Protein AF-A0A3R6XYL4-F1 (afdb_monomer)

pLDDT: mean 74.9, std 17.72, range [28.14, 97.44]

Sequence (268 aa):
MVMDAHVFDALGAQTLVDVALTTTVAIPVGGSIRVTFPSGFMVTPTAITSPVGLDAASSLSMIGTVPKITIAATAVAAGTVSFTLNGVNLGVATFPLVPGTYKYTLQGITNPGSSCNQFYDEACVTAWENLVVSTLDVNGNTFQFMSVPTTPIIKSNLRFARVRTALTTPNTVTSAYVLFNTMTVIPVGGHIVVTFPTGFTLSPAGTVMFNNGINSMSTATISGLTVQVTVASSSVAIQNGVKFTLSGVTTPPLHTSGSYQVQTTDSL

Structure (mmCIF, N/CA/C/O backbone):
data_AF-A0A3R6XYL4-F1
#
_entry.id   AF-A0A3R6XYL4-F1
#
loop_
_atom_site.group_PDB
_atom_site.id
_atom_site.type_symbol
_atom_site.label_atom_id
_atom_site.label_alt_id
_atom_site.label_comp_id
_atom_site.label_asym_id
_atom_site.label_entity_id
_atom_site.label_seq_id
_atom_site.pdbx_PDB_ins_code
_atom_site.Cartn_x
_atom_site.Cartn_y
_atom_site.Cartn_z
_atom_site.occupancy
_atom_site.B_iso_or_equiv
_atom_site.auth_seq_id
_atom_site.auth_comp_id
_atom_site.auth_asym_id
_atom_site.auth_atom_id
_atom_site.pdbx_PDB_model_num
ATOM 1 N N . MET A 1 1 ? 42.630 11.693 -43.806 1.00 35.81 1 MET A N 1
ATOM 2 C CA . MET A 1 1 ? 41.320 12.326 -43.565 1.00 35.81 1 MET A CA 1
ATOM 3 C C . MET A 1 1 ? 41.127 12.351 -42.063 1.00 35.81 1 MET A C 1
ATOM 5 O O . MET A 1 1 ? 41.094 11.286 -41.464 1.00 35.81 1 MET A O 1
ATOM 9 N N . VAL A 1 2 ? 41.137 13.536 -41.459 1.00 28.14 2 VAL A N 1
ATOM 10 C CA . VAL A 1 2 ? 40.775 13.717 -40.046 1.00 28.14 2 VAL A CA 1
ATOM 11 C C . VAL A 1 2 ? 39.311 14.143 -40.057 1.00 28.14 2 VAL A C 1
ATOM 13 O O . VAL A 1 2 ? 38.962 15.042 -40.821 1.00 28.14 2 VAL A O 1
ATOM 16 N N . MET A 1 3 ? 38.464 13.432 -39.319 1.00 29.19 3 MET A N 1
ATOM 17 C CA . MET A 1 3 ? 37.033 13.706 -39.210 1.00 29.19 3 MET A CA 1
ATOM 18 C C . MET A 1 3 ? 36.752 14.007 -37.745 1.00 29.19 3 MET A C 1
ATOM 20 O O . MET A 1 3 ? 37.036 13.164 -36.895 1.00 29.19 3 MET A O 1
ATOM 24 N N . ASP A 1 4 ? 36.244 15.203 -37.473 1.00 29.81 4 ASP A N 1
ATOM 25 C CA . ASP A 1 4 ? 35.811 15.615 -36.140 1.00 29.81 4 ASP A CA 1
ATOM 26 C C . ASP A 1 4 ? 34.287 15.774 -36.168 1.00 29.81 4 ASP A C 1
ATOM 28 O O . ASP A 1 4 ? 33.732 16.317 -37.129 1.00 29.81 4 ASP A O 1
ATOM 32 N N . ALA A 1 5 ? 33.613 15.220 -35.164 1.00 32.97 5 ALA A N 1
ATOM 33 C CA . ALA A 1 5 ? 32.161 15.241 -35.043 1.00 32.97 5 ALA A CA 1
ATOM 34 C C . ALA A 1 5 ? 31.815 15.636 -33.608 1.00 32.97 5 ALA A C 1
ATOM 36 O O . ALA A 1 5 ? 32.073 14.886 -32.663 1.00 32.97 5 ALA A O 1
ATOM 37 N N . HIS A 1 6 ? 31.235 16.821 -33.446 1.00 38.81 6 HIS A N 1
ATOM 38 C CA . HIS A 1 6 ? 30.791 17.322 -32.151 1.00 38.81 6 HIS A CA 1
ATOM 39 C C . HIS A 1 6 ? 29.277 17.157 -32.029 1.00 38.81 6 HIS A C 1
ATOM 41 O O . HIS A 1 6 ? 28.519 17.605 -32.885 1.00 38.81 6 HIS A O 1
ATOM 47 N N . VAL A 1 7 ? 28.844 16.496 -30.955 1.00 42.72 7 VAL A N 1
ATOM 48 C CA . VAL A 1 7 ? 27.432 16.347 -30.588 1.00 42.72 7 VAL A CA 1
ATOM 49 C C . VAL A 1 7 ? 27.218 17.145 -29.309 1.00 42.72 7 VAL A C 1
ATOM 51 O O . VAL A 1 7 ? 27.858 16.856 -28.298 1.00 42.72 7 VAL A O 1
ATOM 54 N N . PHE A 1 8 ? 26.333 18.138 -29.352 1.00 38.09 8 PHE A N 1
ATOM 55 C CA . PHE A 1 8 ? 25.868 18.849 -28.164 1.00 38.09 8 PHE A CA 1
ATOM 56 C C . PHE A 1 8 ? 24.425 18.414 -27.844 1.00 38.09 8 PHE A C 1
ATOM 58 O O . PHE A 1 8 ? 23.598 18.302 -28.746 1.00 38.09 8 PHE A O 1
ATOM 65 N N . ASP A 1 9 ? 24.164 18.192 -26.551 1.00 37.50 9 ASP A N 1
ATOM 66 C CA . ASP A 1 9 ? 22.855 18.118 -25.872 1.00 37.50 9 ASP A CA 1
ATOM 67 C C . ASP A 1 9 ? 22.142 16.771 -25.604 1.00 37.50 9 ASP A C 1
ATOM 69 O O . ASP A 1 9 ? 22.518 15.686 -26.048 1.00 37.50 9 ASP A O 1
ATOM 73 N N . ALA A 1 10 ? 21.165 16.904 -24.693 1.00 39.12 10 ALA A N 1
ATOM 74 C CA . ALA A 1 10 ? 20.577 15.934 -23.774 1.00 39.12 10 ALA A CA 1
ATOM 75 C C . ALA A 1 10 ? 19.652 14.865 -24.395 1.00 39.12 10 ALA A C 1
ATOM 77 O O . ALA A 1 10 ? 19.114 15.009 -25.491 1.00 39.12 10 ALA A O 1
ATOM 78 N N . LEU A 1 11 ? 19.442 13.789 -23.622 1.00 38.12 11 LEU A N 1
ATOM 79 C CA . LEU A 1 11 ? 18.688 12.575 -23.966 1.00 38.12 11 LEU A CA 1
ATOM 80 C C . LEU A 1 11 ? 17.338 12.860 -24.658 1.00 38.12 11 LEU A C 1
ATOM 82 O O . LEU A 1 11 ? 16.447 13.465 -24.065 1.00 38.12 11 LEU A O 1
ATOM 86 N N . GLY A 1 12 ? 17.166 12.344 -25.882 1.00 43.41 12 GLY A N 1
ATOM 87 C CA . GLY A 1 12 ? 15.889 12.317 -26.608 1.00 43.41 12 GLY A CA 1
ATOM 88 C C . GLY A 1 12 ? 15.608 13.497 -27.550 1.00 43.41 12 GLY A C 1
ATOM 89 O O . GLY A 1 12 ? 14.626 13.433 -28.289 1.00 43.41 12 GLY A O 1
ATOM 90 N N . ALA A 1 13 ? 16.446 14.536 -27.593 1.00 42.81 13 ALA A N 1
ATOM 91 C CA . ALA A 1 13 ? 16.303 15.639 -28.550 1.00 42.81 13 ALA A CA 1
ATOM 92 C C . ALA A 1 13 ? 16.850 15.262 -29.943 1.00 42.81 13 ALA A C 1
ATOM 94 O O . ALA A 1 13 ? 17.858 14.570 -30.044 1.00 42.81 13 ALA A O 1
ATOM 95 N N . GLN A 1 14 ? 16.212 15.714 -31.034 1.00 52.16 14 GLN A N 1
ATOM 96 C CA . GLN A 1 14 ? 16.826 15.623 -32.368 1.00 52.16 14 GLN A CA 1
ATOM 97 C C . GLN A 1 14 ? 18.087 16.489 -32.368 1.00 52.16 14 GLN A C 1
ATOM 99 O O . GLN A 1 14 ? 17.975 17.704 -32.205 1.00 52.16 14 GLN A O 1
ATOM 104 N N . THR A 1 15 ? 19.269 15.889 -32.520 1.00 62.06 15 THR A N 1
ATOM 105 C CA . THR A 1 15 ? 20.520 16.647 -32.507 1.00 62.06 15 THR A CA 1
ATOM 106 C C . THR A 1 15 ? 21.029 16.865 -33.928 1.00 62.06 15 THR A C 1
ATOM 108 O O . THR A 1 15 ? 20.998 15.988 -34.797 1.00 62.06 15 THR A O 1
ATOM 111 N N . LEU A 1 16 ? 21.444 18.104 -34.184 1.00 70.56 16 LEU A N 1
ATOM 112 C CA . LEU A 1 16 ? 22.196 18.471 -35.375 1.00 70.56 16 LEU A CA 1
ATOM 113 C C . LEU A 1 16 ? 23.622 17.951 -35.188 1.00 70.56 16 LEU A C 1
ATOM 115 O O . LEU A 1 16 ? 24.230 18.190 -34.145 1.00 70.56 16 LEU A O 1
ATOM 119 N N . VAL A 1 17 ? 24.147 17.236 -36.183 1.00 74.69 17 VAL A N 1
ATOM 120 C CA . VAL A 1 17 ? 25.543 16.785 -36.175 1.00 74.69 17 VAL A CA 1
ATOM 121 C C . VAL A 1 17 ? 26.294 17.476 -37.290 1.00 74.69 17 VAL A C 1
ATOM 123 O O . VAL A 1 17 ? 26.048 17.201 -38.466 1.00 74.69 17 VAL A O 1
ATOM 126 N N . ASP A 1 18 ? 27.234 18.332 -36.908 1.00 79.38 18 ASP A N 1
ATOM 127 C CA . ASP A 1 18 ? 28.173 18.942 -37.836 1.00 79.38 18 ASP A CA 1
ATOM 128 C C . ASP A 1 18 ? 29.313 17.968 -38.126 1.00 79.38 18 ASP A C 1
ATOM 130 O O . ASP A 1 18 ? 30.002 17.481 -37.227 1.00 79.38 18 ASP A O 1
ATOM 134 N N . VAL A 1 19 ? 29.495 17.672 -39.409 1.00 74.12 19 VAL A N 1
ATOM 135 C CA . VAL A 1 19 ? 30.586 16.847 -39.915 1.00 74.12 19 VAL A CA 1
ATOM 136 C C . VAL A 1 19 ? 31.520 17.750 -40.697 1.00 74.12 19 VAL A C 1
ATOM 138 O O . VAL A 1 19 ? 31.109 18.367 -41.680 1.00 74.12 19 VAL A O 1
ATOM 141 N N . ALA A 1 20 ? 32.787 17.794 -40.291 1.00 75.75 20 ALA A N 1
ATOM 142 C CA . ALA A 1 20 ? 33.839 18.491 -41.017 1.00 75.75 20 ALA A CA 1
ATOM 143 C C . ALA A 1 20 ? 34.994 17.535 -41.325 1.00 75.75 20 ALA A C 1
ATOM 145 O O . ALA A 1 20 ? 35.424 16.738 -40.487 1.00 75.75 20 ALA A O 1
ATOM 146 N N . LEU A 1 21 ? 35.493 17.607 -42.556 1.00 73.69 21 LEU A N 1
ATOM 147 C CA . LEU A 1 21 ? 36.612 16.802 -43.023 1.00 73.69 21 LEU A CA 1
ATOM 148 C C . LEU A 1 21 ? 37.439 17.572 -44.052 1.00 73.69 21 LEU A C 1
ATOM 150 O O . LEU A 1 21 ? 36.918 18.369 -44.829 1.00 73.69 21 LEU A O 1
ATOM 154 N N . THR A 1 22 ? 38.733 17.275 -44.102 1.00 79.00 22 THR A N 1
ATOM 155 C CA . THR A 1 22 ? 39.631 17.808 -45.133 1.00 79.00 22 THR A CA 1
ATOM 156 C C . THR A 1 22 ? 40.054 16.685 -46.068 1.00 79.00 22 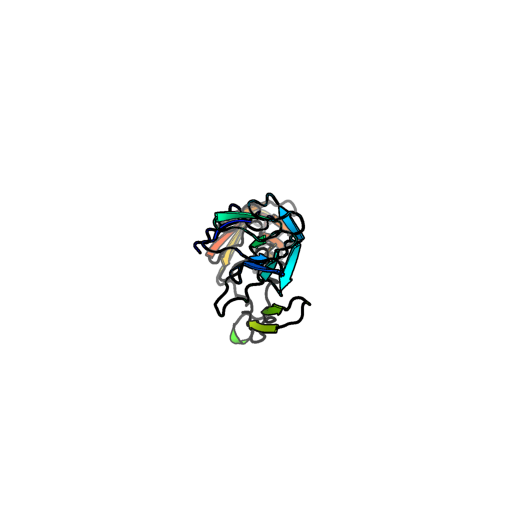THR A C 1
ATOM 158 O O . THR A 1 22 ? 40.629 15.677 -45.636 1.00 79.00 22 THR A O 1
ATOM 161 N N . THR A 1 23 ? 39.773 16.857 -47.358 1.00 70.06 23 THR A N 1
ATOM 162 C CA . THR A 1 23 ? 40.221 15.949 -48.415 1.00 70.06 23 THR A CA 1
ATOM 163 C C . THR A 1 23 ? 41.553 16.431 -48.987 1.00 70.06 23 THR A C 1
ATOM 165 O O . THR A 1 23 ? 41.739 17.612 -49.262 1.00 70.06 23 THR A O 1
ATOM 168 N N . THR A 1 24 ? 42.511 15.523 -49.167 1.00 75.69 24 THR A N 1
ATOM 169 C CA . THR A 1 24 ? 43.799 15.826 -49.825 1.00 75.69 24 THR A CA 1
ATOM 170 C C . THR A 1 24 ? 43.790 15.484 -51.316 1.00 75.69 24 THR A C 1
ATOM 172 O O . THR A 1 24 ? 44.751 15.771 -52.020 1.00 75.69 24 THR A O 1
ATOM 175 N N . VAL A 1 25 ? 42.713 14.858 -51.795 1.00 77.00 25 VAL A N 1
ATOM 176 C CA . VAL A 1 25 ? 42.497 14.433 -53.182 1.00 77.00 25 VAL A CA 1
ATOM 177 C C . VAL A 1 25 ? 41.037 14.706 -53.533 1.00 77.00 25 VAL A C 1
ATOM 179 O O . VAL A 1 25 ? 40.168 14.570 -52.671 1.00 77.00 25 VAL A O 1
ATOM 182 N N . ALA A 1 26 ? 40.773 15.076 -54.787 1.00 81.75 26 ALA A N 1
ATOM 183 C CA . ALA A 1 26 ? 39.416 15.317 -55.256 1.00 81.75 26 ALA A CA 1
ATOM 184 C C . ALA A 1 26 ? 38.556 14.038 -55.220 1.00 81.75 26 ALA A C 1
ATOM 186 O O . ALA A 1 26 ? 39.026 12.956 -55.579 1.00 81.75 26 ALA A O 1
ATOM 187 N N . ILE A 1 27 ? 37.285 14.169 -54.831 1.00 81.06 27 ILE A N 1
ATOM 188 C CA . ILE A 1 27 ? 36.298 13.084 -54.902 1.00 81.06 27 ILE A CA 1
ATOM 189 C C . ILE A 1 27 ? 35.509 13.254 -56.210 1.00 81.06 27 ILE A C 1
ATOM 191 O O . ILE A 1 27 ? 34.818 14.264 -56.368 1.00 81.06 27 ILE A O 1
ATOM 195 N N . PRO A 1 28 ? 35.593 12.306 -57.160 1.00 83.62 28 PRO A N 1
ATOM 196 C CA . PRO A 1 28 ? 34.928 12.435 -58.453 1.00 83.62 28 PRO A CA 1
ATOM 197 C C . PRO A 1 28 ? 33.399 12.361 -58.334 1.00 83.62 28 PRO A C 1
ATOM 199 O O . PRO A 1 28 ? 32.858 11.812 -57.370 1.00 83.62 28 PRO A O 1
ATOM 202 N N . VAL A 1 29 ? 32.703 12.856 -59.362 1.00 87.56 29 VAL A N 1
ATOM 203 C CA . VAL A 1 29 ? 31.254 12.656 -59.537 1.00 87.56 29 VAL A CA 1
ATOM 204 C C . VAL A 1 29 ? 30.936 11.155 -59.533 1.00 87.56 29 VAL A C 1
ATOM 206 O O . VAL A 1 29 ? 31.649 10.359 -60.139 1.00 87.56 29 VAL A O 1
ATOM 209 N N . GLY A 1 30 ? 29.886 10.761 -58.812 1.00 79.62 30 GLY A N 1
ATOM 210 C CA . GLY A 1 30 ? 29.533 9.364 -58.538 1.00 79.62 30 GLY A CA 1
ATOM 211 C C . GLY A 1 30 ? 30.264 8.752 -57.334 1.00 79.62 30 GLY A C 1
ATOM 212 O O . GLY A 1 30 ? 29.860 7.693 -56.849 1.00 79.62 30 GLY A O 1
ATOM 213 N N . GLY A 1 31 ? 31.298 9.419 -56.811 1.00 78.00 31 GLY A N 1
ATOM 214 C CA . GLY A 1 31 ? 31.940 9.070 -55.545 1.00 78.00 31 GLY A CA 1
ATOM 215 C C . GLY A 1 31 ? 31.007 9.261 -54.345 1.00 78.00 31 GLY A C 1
ATOM 216 O O . GLY A 1 31 ? 29.914 9.820 -54.464 1.00 78.00 31 GLY A O 1
ATOM 217 N N . SER A 1 32 ? 31.425 8.793 -53.164 1.00 83.06 32 SER A N 1
ATOM 218 C CA . SER A 1 32 ? 30.592 8.910 -51.963 1.00 83.06 32 SER A CA 1
ATOM 219 C C . SER A 1 32 ? 31.358 9.183 -50.680 1.00 83.06 32 SER A C 1
ATOM 221 O O . SER A 1 32 ? 32.422 8.605 -50.467 1.00 83.06 32 SER A O 1
ATOM 223 N N . ILE A 1 33 ? 30.739 9.958 -49.791 1.00 80.75 33 ILE A N 1
ATOM 224 C CA . ILE A 1 33 ? 31.161 10.151 -48.400 1.00 80.75 33 ILE A CA 1
ATOM 225 C C . ILE A 1 33 ? 30.230 9.317 -47.513 1.00 80.75 33 ILE A C 1
ATOM 227 O O . ILE A 1 33 ? 29.011 9.348 -47.695 1.00 80.75 33 ILE A O 1
ATOM 231 N N . ARG A 1 34 ? 30.795 8.552 -46.573 1.00 81.25 34 ARG A N 1
ATOM 232 C CA . ARG A 1 34 ? 30.040 7.744 -45.604 1.00 81.25 34 ARG A CA 1
ATOM 233 C C . ARG A 1 34 ? 30.404 8.159 -44.190 1.00 81.25 34 ARG A C 1
ATOM 235 O O . ARG A 1 34 ? 31.583 8.328 -43.895 1.00 81.25 34 ARG A O 1
ATOM 242 N N . VAL A 1 35 ? 29.394 8.274 -43.337 1.00 74.81 35 VAL A N 1
ATOM 243 C CA . VAL A 1 35 ? 29.554 8.657 -41.932 1.00 74.81 35 VAL A CA 1
ATOM 244 C C . VAL A 1 35 ? 29.046 7.510 -41.071 1.00 74.81 35 VAL A C 1
ATOM 246 O O . VAL A 1 35 ? 27.850 7.249 -41.033 1.00 74.81 35 VAL A O 1
ATOM 249 N N . THR A 1 36 ? 29.944 6.790 -40.405 1.00 77.06 36 THR A N 1
ATOM 250 C CA . THR A 1 36 ? 29.553 5.680 -39.528 1.00 77.06 36 THR A CA 1
ATOM 251 C C . THR A 1 36 ? 29.450 6.177 -38.098 1.00 77.06 36 THR A C 1
ATOM 253 O O . THR A 1 36 ? 30.428 6.678 -37.547 1.00 77.06 36 THR A O 1
ATOM 256 N N . PHE A 1 37 ? 28.285 5.994 -37.487 1.00 70.56 37 PHE A N 1
ATOM 257 C CA . PHE A 1 37 ? 28.081 6.278 -36.072 1.00 70.56 37 PHE A CA 1
ATOM 258 C C . PHE A 1 37 ? 28.237 4.999 -35.233 1.00 70.56 37 PHE A C 1
ATOM 260 O O . PHE A 1 37 ? 27.942 3.905 -35.727 1.00 70.56 37 PHE A O 1
ATOM 267 N N . PRO A 1 38 ? 28.681 5.104 -33.966 1.00 71.62 38 PRO A N 1
ATOM 268 C CA . PRO A 1 38 ? 28.616 4.000 -33.011 1.00 71.62 38 PRO A CA 1
ATOM 269 C C . PRO A 1 38 ? 27.193 3.444 -32.856 1.00 71.62 38 PRO A C 1
ATOM 271 O O . PRO A 1 38 ? 26.209 4.145 -33.081 1.00 71.62 38 PRO A O 1
ATOM 274 N N . SER A 1 39 ? 27.074 2.202 -32.382 1.00 64.00 39 SER A N 1
ATOM 275 C CA . SER A 1 39 ? 25.796 1.483 -32.231 1.00 64.00 39 SER A CA 1
ATOM 276 C C . SER A 1 39 ? 24.782 2.126 -31.271 1.00 64.00 39 SER A C 1
ATOM 278 O O . SER A 1 39 ? 23.629 1.706 -31.248 1.00 64.00 39 SER A O 1
ATOM 280 N N . GLY A 1 40 ? 25.183 3.134 -30.490 1.00 61.38 40 GLY A N 1
ATOM 281 C CA . GLY A 1 40 ? 24.296 3.911 -29.615 1.00 61.38 40 GLY A CA 1
ATOM 282 C C . GLY A 1 40 ? 23.532 5.042 -30.314 1.00 61.38 40 GLY A C 1
ATOM 283 O O . GLY A 1 40 ? 22.696 5.684 -29.684 1.00 61.38 40 GLY A O 1
ATOM 284 N N . PHE A 1 41 ? 23.799 5.311 -31.594 1.00 68.62 41 PHE A N 1
ATOM 285 C CA . PHE A 1 41 ? 23.118 6.362 -32.347 1.00 68.62 41 PHE A CA 1
ATOM 286 C C . PHE A 1 41 ? 21.998 5.785 -33.214 1.00 68.62 41 PHE A C 1
ATOM 288 O O . PHE A 1 41 ? 22.204 4.854 -33.992 1.00 68.62 41 PHE A O 1
ATOM 295 N N . MET A 1 42 ? 20.817 6.390 -33.117 1.00 71.75 42 MET A N 1
ATOM 296 C CA . MET A 1 42 ? 19.753 6.241 -34.103 1.00 71.75 42 MET A CA 1
ATOM 297 C C . MET A 1 42 ? 19.989 7.271 -35.201 1.00 71.75 42 MET A C 1
ATOM 299 O O . MET A 1 42 ? 20.021 8.472 -34.942 1.00 71.75 42 MET A O 1
ATOM 303 N N . VAL A 1 43 ? 20.185 6.798 -36.428 1.00 77.25 43 VAL A N 1
ATOM 304 C CA . VAL A 1 43 ? 20.605 7.639 -37.550 1.00 77.25 43 VAL A CA 1
ATOM 305 C C . VAL A 1 43 ? 19.568 7.539 -38.658 1.00 77.25 43 VAL A C 1
ATOM 307 O O . VAL A 1 43 ? 19.507 6.536 -39.367 1.00 77.25 43 VAL A O 1
ATOM 310 N N . THR A 1 44 ? 18.745 8.575 -38.801 1.00 82.56 44 THR A N 1
ATOM 311 C CA . THR A 1 44 ? 17.708 8.665 -39.841 1.00 82.56 44 THR A CA 1
ATOM 312 C C . THR A 1 44 ? 17.665 10.051 -40.497 1.00 82.56 44 THR A C 1
ATOM 314 O O . THR A 1 44 ? 16.592 10.659 -40.557 1.00 82.56 44 THR A O 1
ATOM 317 N N . PRO A 1 45 ? 18.798 10.606 -40.966 1.00 81.31 45 PRO A N 1
ATOM 318 C CA . PRO A 1 45 ? 18.780 11.914 -41.587 1.00 81.31 45 PRO A CA 1
ATOM 319 C C . PRO A 1 45 ? 18.069 11.878 -42.939 1.00 81.31 45 PRO A C 1
ATOM 321 O O . PRO A 1 45 ? 18.294 10.983 -43.754 1.00 81.31 45 PRO A O 1
ATOM 324 N N . THR A 1 46 ? 17.218 12.871 -43.183 1.00 78.56 46 THR A N 1
ATOM 325 C CA . THR A 1 46 ? 16.471 13.008 -44.445 1.00 78.56 46 THR A CA 1
ATOM 326 C C . THR A 1 46 ? 17.108 14.013 -45.401 1.00 78.56 46 THR A C 1
ATOM 328 O O . THR A 1 46 ? 16.834 13.968 -46.599 1.00 78.56 46 THR A O 1
ATOM 331 N N . ALA A 1 47 ? 17.980 14.893 -44.900 1.00 81.81 47 ALA A N 1
ATOM 332 C CA . ALA A 1 47 ? 18.683 15.900 -45.686 1.00 81.81 47 ALA A CA 1
ATOM 333 C C . ALA A 1 47 ? 20.047 16.262 -45.075 1.00 81.81 47 ALA A C 1
ATOM 335 O O . ALA A 1 47 ? 20.293 16.048 -43.885 1.00 81.81 47 ALA A O 1
ATOM 336 N N . ILE A 1 48 ? 20.913 16.844 -45.909 1.00 84.38 48 ILE A N 1
ATOM 337 C CA . ILE A 1 48 ? 22.095 17.600 -45.479 1.00 84.38 48 ILE A CA 1
ATOM 338 C C . ILE A 1 48 ? 21.752 19.091 -45.464 1.00 84.38 48 ILE A C 1
ATOM 340 O O . ILE A 1 48 ? 21.059 19.575 -46.359 1.00 84.38 48 ILE A O 1
ATOM 344 N N . THR A 1 49 ? 22.248 19.829 -44.476 1.00 83.19 49 THR A N 1
ATOM 345 C CA . THR A 1 49 ? 22.112 21.292 -44.415 1.00 83.19 49 THR A CA 1
ATOM 346 C C . THR A 1 49 ? 23.478 21.964 -44.341 1.00 83.19 49 THR A C 1
ATOM 348 O O . THR A 1 49 ? 24.460 21.347 -43.934 1.00 83.19 49 THR A O 1
ATOM 351 N N . SER A 1 50 ? 23.547 23.223 -44.782 1.00 83.62 50 SER A N 1
ATOM 352 C CA . SER A 1 50 ? 24.771 24.043 -44.789 1.00 83.62 50 SER A CA 1
ATOM 353 C C . SER A 1 50 ? 26.004 23.384 -45.448 1.00 83.62 50 SER A C 1
ATOM 355 O O . SER A 1 50 ? 27.085 23.403 -44.855 1.00 83.62 50 SER A O 1
ATOM 357 N N . PRO A 1 51 ? 25.887 22.780 -46.651 1.00 87.56 51 PRO A N 1
ATOM 358 C CA . PRO A 1 51 ? 27.027 22.134 -47.290 1.00 87.56 51 PRO A CA 1
ATOM 359 C C . PRO A 1 51 ? 28.094 23.149 -47.731 1.00 87.56 51 PRO A C 1
ATOM 361 O O . PRO A 1 51 ? 27.792 24.153 -48.374 1.00 87.56 51 PRO A O 1
ATOM 364 N N . VAL A 1 52 ? 29.358 22.837 -47.453 1.00 88.69 52 VAL A N 1
ATOM 365 C CA . VAL A 1 52 ? 30.550 23.523 -47.968 1.00 88.69 52 VAL A CA 1
ATOM 366 C C . VAL A 1 52 ? 31.376 22.513 -48.754 1.00 88.69 52 VAL A C 1
ATOM 368 O O . VAL A 1 52 ? 31.619 21.403 -48.283 1.00 88.69 52 VAL A O 1
ATOM 371 N N . GLY A 1 53 ? 31.801 22.890 -49.961 1.00 85.50 53 GLY A N 1
ATOM 372 C CA . GLY A 1 53 ? 32.608 22.030 -50.833 1.00 85.50 53 GLY A CA 1
ATOM 373 C C . GLY A 1 53 ? 31.831 20.910 -51.542 1.00 85.50 53 GLY A C 1
ATOM 374 O O . GLY A 1 53 ? 32.445 20.118 -52.252 1.00 85.50 53 GLY A O 1
ATOM 375 N N . LEU A 1 54 ? 30.503 20.845 -51.383 1.00 86.06 54 LEU A N 1
ATOM 376 C CA . LEU A 1 54 ? 29.614 19.915 -52.092 1.00 86.06 54 LEU A CA 1
ATOM 377 C C . LEU A 1 54 ? 28.736 20.671 -53.093 1.00 86.06 54 LEU A C 1
ATOM 379 O O . LEU A 1 54 ? 28.227 21.749 -52.791 1.00 86.06 54 LEU A O 1
ATOM 383 N N . ASP A 1 55 ? 28.522 20.075 -54.263 1.00 89.88 55 ASP A N 1
ATOM 384 C CA . ASP A 1 55 ? 27.536 20.557 -55.229 1.00 89.88 55 ASP A CA 1
ATOM 385 C C . ASP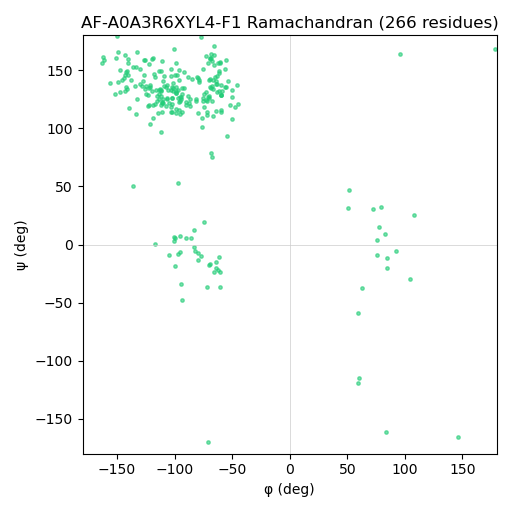 A 1 55 ? 26.110 20.338 -54.698 1.00 89.88 55 ASP A C 1
ATOM 387 O O . ASP A 1 55 ? 25.828 19.297 -54.095 1.00 89.88 55 ASP A O 1
ATOM 391 N N . ALA A 1 56 ? 25.206 21.287 -54.953 1.00 86.81 56 ALA A N 1
ATOM 392 C CA . ALA A 1 56 ? 23.817 21.242 -54.493 1.00 86.81 56 ALA A CA 1
ATOM 393 C C . ALA A 1 56 ? 23.013 20.055 -55.057 1.00 86.81 56 ALA A C 1
ATOM 395 O O . ALA A 1 56 ? 22.016 19.658 -54.459 1.00 86.81 56 ALA A O 1
ATOM 396 N N . ALA A 1 57 ? 23.438 19.470 -56.182 1.00 89.56 57 ALA A N 1
ATOM 397 C CA . ALA A 1 57 ? 22.834 18.265 -56.742 1.00 89.56 57 ALA A CA 1
ATOM 398 C C . ALA A 1 57 ? 23.246 16.979 -56.000 1.00 89.56 57 ALA A C 1
ATOM 400 O O . ALA A 1 57 ? 22.691 15.910 -56.272 1.00 89.56 57 ALA A O 1
ATOM 401 N N . SER A 1 58 ? 24.233 17.044 -55.097 1.00 89.75 58 SER A N 1
ATOM 402 C CA . SER A 1 58 ? 24.668 15.887 -54.310 1.00 89.75 58 SER A CA 1
ATOM 403 C C . SER A 1 58 ? 23.539 15.409 -53.402 1.00 89.75 58 SER A C 1
ATOM 405 O O . SER A 1 58 ? 22.832 16.206 -52.788 1.00 89.75 58 SER A O 1
ATOM 407 N N . SER A 1 59 ? 23.367 14.094 -53.301 1.00 87.50 59 SER A N 1
ATOM 408 C CA . SER A 1 59 ? 22.199 13.501 -52.646 1.00 87.50 59 SER A CA 1
ATOM 409 C C . SER A 1 59 ? 22.568 12.686 -51.415 1.00 87.50 59 SER A C 1
ATOM 411 O O . SER A 1 59 ? 23.597 12.006 -51.378 1.00 87.50 59 SER A O 1
ATOM 413 N N . LEU A 1 60 ? 21.697 12.738 -50.407 1.00 88.81 60 LEU A N 1
ATOM 414 C CA . LEU A 1 60 ? 21.772 11.908 -49.212 1.00 88.81 60 LEU A CA 1
ATOM 415 C C . LEU A 1 60 ? 20.923 10.645 -49.395 1.00 88.81 60 LEU A C 1
ATOM 417 O O . LEU A 1 60 ? 19.783 10.700 -49.847 1.00 88.81 60 LEU A O 1
ATOM 421 N N . SER A 1 61 ? 21.480 9.503 -49.012 1.00 88.12 61 SER A N 1
ATOM 422 C CA . SER A 1 61 ? 20.801 8.208 -48.971 1.00 88.12 61 SER A CA 1
ATOM 423 C C . SER A 1 61 ? 21.280 7.407 -47.761 1.00 88.12 61 SER A C 1
ATOM 425 O O . SER A 1 61 ? 22.334 7.705 -47.199 1.00 88.12 61 SER A O 1
ATOM 427 N N . MET A 1 62 ? 20.537 6.372 -47.372 1.00 84.62 62 MET A N 1
ATOM 428 C CA . MET A 1 62 ? 20.910 5.484 -46.268 1.00 84.62 62 MET A CA 1
ATOM 429 C C . MET A 1 62 ? 21.364 4.118 -46.791 1.00 84.62 62 MET A C 1
ATOM 431 O O . MET A 1 62 ? 20.715 3.531 -47.655 1.00 84.62 62 MET A O 1
ATOM 435 N N . ILE A 1 63 ? 22.459 3.589 -46.238 1.00 77.62 63 ILE A N 1
ATOM 436 C CA . ILE A 1 63 ? 22.838 2.174 -46.353 1.00 77.62 63 ILE A CA 1
ATOM 437 C C . ILE A 1 63 ? 22.695 1.559 -44.962 1.00 77.62 63 ILE A C 1
ATOM 439 O O . ILE A 1 63 ? 23.581 1.701 -44.120 1.00 77.62 63 ILE A O 1
ATOM 443 N N . GLY A 1 64 ? 21.559 0.912 -44.698 1.00 79.06 64 GLY A N 1
ATOM 444 C CA . GLY A 1 64 ? 21.203 0.526 -43.331 1.00 79.06 64 GLY A CA 1
ATOM 445 C C . GLY A 1 64 ? 21.126 1.767 -42.437 1.00 79.06 64 GLY A C 1
ATOM 446 O O . GLY A 1 64 ? 20.356 2.679 -42.724 1.00 79.06 64 GLY A O 1
ATOM 447 N N . THR A 1 65 ? 21.961 1.825 -41.397 1.00 75.69 65 THR A N 1
ATOM 448 C CA . THR A 1 65 ? 22.079 2.965 -40.466 1.00 75.69 65 THR A CA 1
ATOM 449 C C . THR A 1 65 ? 23.207 3.943 -40.819 1.00 75.69 65 THR A C 1
ATOM 451 O O . THR A 1 65 ? 23.490 4.851 -40.044 1.00 75.69 65 THR A O 1
ATOM 454 N N . VAL A 1 66 ? 23.869 3.782 -41.972 1.00 79.31 66 VAL A N 1
ATOM 455 C CA . VAL A 1 66 ? 25.004 4.622 -42.392 1.00 79.31 66 VAL A CA 1
ATOM 456 C C . VAL A 1 66 ? 24.553 5.641 -43.448 1.00 79.31 66 VAL A C 1
ATOM 458 O O . VAL A 1 66 ? 24.225 5.240 -44.571 1.00 79.31 66 VAL A O 1
ATOM 461 N N . PRO A 1 67 ? 24.578 6.953 -43.142 1.00 84.00 67 PRO A N 1
ATOM 462 C CA . PRO A 1 67 ? 24.398 8.016 -44.121 1.00 84.00 67 PRO A CA 1
ATOM 463 C C . PRO A 1 67 ? 25.467 7.962 -45.208 1.00 84.00 67 PRO A C 1
ATOM 465 O O . PRO A 1 67 ? 26.672 7.933 -44.932 1.00 84.00 67 PRO A O 1
ATOM 468 N N . LYS A 1 68 ? 25.012 7.976 -46.459 1.00 85.94 68 LYS A N 1
ATOM 469 C CA . LYS A 1 68 ? 25.839 8.047 -47.659 1.00 85.94 68 LYS A CA 1
ATOM 470 C C . LYS A 1 68 ? 25.446 9.270 -48.476 1.00 85.94 68 LYS A C 1
ATOM 472 O O . LYS A 1 68 ? 24.330 9.346 -48.989 1.00 85.94 68 LYS A O 1
ATOM 477 N N . ILE A 1 69 ? 26.411 10.156 -48.684 1.00 88.44 69 ILE A N 1
ATOM 478 C CA . ILE A 1 69 ? 26.301 11.273 -49.621 1.00 88.44 69 ILE A CA 1
ATOM 479 C C . ILE A 1 69 ? 26.911 10.835 -50.948 1.00 88.44 69 ILE A C 1
ATOM 481 O O . ILE A 1 69 ? 28.046 10.357 -50.965 1.00 88.44 69 ILE A O 1
ATOM 485 N N . THR A 1 70 ? 26.172 10.975 -52.046 1.00 90.12 70 THR A N 1
ATOM 486 C CA . THR A 1 70 ? 26.663 10.714 -53.407 1.00 90.12 70 THR A CA 1
ATOM 487 C C . THR A 1 70 ? 26.973 12.039 -54.093 1.00 90.12 70 THR A C 1
ATOM 489 O O . THR A 1 70 ? 26.109 12.911 -54.156 1.00 90.12 70 THR A O 1
ATOM 492 N N . ILE A 1 71 ? 28.198 12.183 -54.603 1.00 88.25 71 ILE A N 1
ATOM 493 C CA . ILE A 1 71 ? 28.664 13.406 -55.267 1.00 88.25 71 ILE A CA 1
ATOM 494 C C . ILE A 1 71 ? 28.046 13.494 -56.662 1.00 88.25 71 ILE A C 1
ATOM 496 O O . ILE A 1 71 ? 28.191 12.562 -57.458 1.00 88.25 71 ILE A O 1
ATOM 500 N N . ALA A 1 72 ? 27.386 14.607 -56.973 1.00 89.00 72 ALA A N 1
ATOM 501 C CA . ALA A 1 72 ? 26.737 14.829 -58.264 1.00 89.00 72 ALA A CA 1
ATOM 502 C C . ALA A 1 72 ? 27.187 16.145 -58.909 1.00 89.00 72 ALA A C 1
ATOM 504 O O . ALA A 1 72 ? 27.654 17.038 -58.214 1.00 89.00 72 ALA A O 1
ATOM 505 N N . ALA A 1 73 ? 27.018 16.240 -60.233 1.00 93.06 73 ALA A N 1
ATOM 506 C CA . ALA A 1 73 ? 27.331 17.381 -61.107 1.00 93.06 73 ALA A CA 1
ATOM 507 C C . ALA A 1 73 ? 28.802 17.843 -61.117 1.00 93.06 73 ALA A C 1
ATOM 509 O O . ALA A 1 73 ? 29.442 17.781 -62.167 1.00 93.06 73 ALA A O 1
ATOM 510 N N . THR A 1 74 ? 29.359 18.227 -59.971 1.00 90.94 74 THR A N 1
ATOM 511 C CA . THR A 1 74 ? 30.724 18.741 -59.829 1.00 90.94 74 THR A CA 1
ATOM 512 C C . THR A 1 74 ? 31.521 17.881 -58.848 1.00 90.94 74 THR A C 1
ATOM 514 O O . THR A 1 74 ? 31.036 17.523 -57.776 1.00 90.94 74 THR A O 1
ATOM 517 N N . ALA A 1 75 ? 32.758 17.529 -59.209 1.00 85.38 75 ALA A N 1
ATOM 518 C CA . ALA A 1 75 ? 33.659 16.815 -58.307 1.00 85.38 75 ALA A CA 1
ATOM 519 C C . ALA A 1 75 ? 34.011 17.685 -57.087 1.00 85.38 75 ALA A C 1
ATOM 521 O O . ALA A 1 75 ? 34.214 18.893 -57.213 1.00 85.38 75 ALA A O 1
ATOM 522 N N . VAL A 1 76 ? 34.145 17.064 -55.917 1.00 84.56 76 VAL A N 1
ATOM 523 C CA . VAL A 1 76 ? 34.617 17.745 -54.704 1.00 84.56 76 VAL A CA 1
ATOM 524 C C . VAL A 1 76 ? 36.117 17.961 -54.839 1.00 84.56 76 VAL A C 1
ATOM 526 O O . VAL A 1 76 ? 36.861 16.988 -54.953 1.00 84.56 76 VAL A O 1
ATOM 529 N N . ALA A 1 77 ? 36.573 19.211 -54.845 1.00 85.00 77 ALA A N 1
ATOM 530 C CA . ALA A 1 77 ? 37.998 19.528 -54.896 1.00 85.00 77 ALA A CA 1
ATOM 531 C C . ALA A 1 77 ? 38.716 19.136 -53.592 1.00 85.00 77 ALA A C 1
ATOM 533 O O . ALA A 1 77 ? 38.091 19.018 -52.538 1.00 85.00 77 ALA A O 1
ATOM 534 N N . ALA A 1 78 ? 40.041 18.974 -53.655 1.00 81.50 78 ALA A N 1
ATOM 535 C CA . ALA A 1 78 ? 40.850 18.842 -52.447 1.00 81.50 78 ALA A CA 1
ATOM 536 C C . ALA A 1 78 ? 40.683 20.100 -51.576 1.00 81.50 78 ALA A C 1
ATOM 538 O O . ALA A 1 78 ? 40.821 21.221 -52.067 1.00 81.50 78 ALA A O 1
ATOM 539 N N . GLY A 1 79 ? 40.374 19.917 -50.296 1.00 78.75 79 GLY A N 1
ATOM 540 C CA . GLY A 1 79 ? 40.081 21.007 -49.372 1.00 78.75 79 GLY A CA 1
ATOM 541 C C . GLY A 1 79 ? 39.041 20.638 -48.320 1.00 78.75 79 GLY A C 1
ATOM 542 O O . GLY A 1 79 ? 38.745 19.461 -48.089 1.00 78.75 79 GLY A O 1
ATOM 543 N N . THR A 1 80 ? 38.520 21.664 -47.653 1.00 80.69 80 THR A N 1
ATOM 544 C CA . THR A 1 80 ? 37.524 21.531 -46.586 1.00 80.69 80 THR A CA 1
ATOM 545 C C . THR A 1 80 ? 36.158 21.162 -47.151 1.00 80.69 80 THR A C 1
ATOM 547 O O . THR A 1 80 ? 35.653 21.817 -48.062 1.00 80.69 80 THR A O 1
ATOM 550 N N . VAL A 1 81 ? 35.542 20.148 -46.553 1.00 81.25 81 VAL A N 1
ATOM 551 C CA . VAL A 1 81 ? 34.156 19.749 -46.782 1.00 81.25 81 VAL A CA 1
ATOM 552 C C . VAL A 1 81 ? 33.448 19.745 -45.434 1.00 81.25 81 VAL A C 1
ATOM 554 O O . VAL A 1 81 ? 33.940 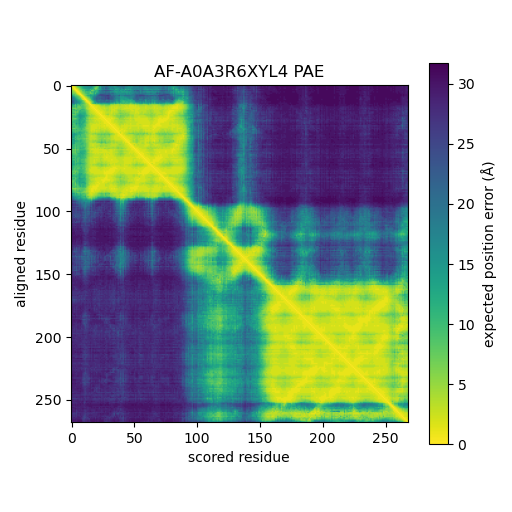19.139 -44.480 1.00 81.25 81 VAL A O 1
ATOM 557 N N . SER A 1 82 ? 32.293 20.400 -45.348 1.00 81.50 82 SER A N 1
ATOM 558 C CA . SER A 1 82 ? 31.459 20.360 -44.144 1.00 81.50 82 SER A CA 1
ATOM 559 C C . SER A 1 82 ? 29.980 20.311 -44.480 1.00 81.50 82 SER A C 1
ATOM 561 O O . SER A 1 82 ? 29.557 20.829 -45.510 1.00 81.50 82 SER A O 1
ATOM 563 N N . PHE A 1 83 ? 29.193 19.678 -43.621 1.00 84.00 83 PHE A N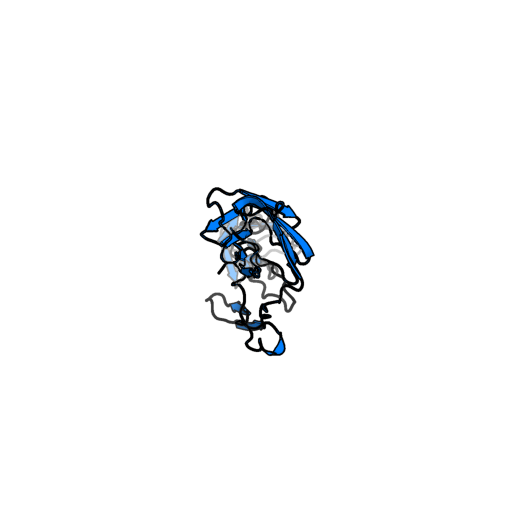 1
ATOM 564 C CA . PHE A 1 83 ? 27.738 19.626 -43.719 1.00 84.00 83 PHE A CA 1
ATOM 565 C C . PHE A 1 83 ? 27.147 19.243 -42.364 1.00 84.00 83 PHE A C 1
ATOM 567 O O . PHE A 1 83 ? 27.810 18.605 -41.546 1.00 84.00 83 PHE A O 1
ATOM 574 N N . THR A 1 84 ? 25.877 19.568 -42.165 1.00 80.62 84 THR A N 1
ATOM 575 C CA . THR A 1 84 ? 25.120 19.157 -40.985 1.00 80.62 84 THR A CA 1
ATOM 576 C C . THR A 1 84 ? 24.148 18.042 -41.359 1.00 80.62 84 THR A C 1
ATOM 578 O O . THR A 1 84 ? 23.423 18.143 -42.353 1.00 80.62 84 THR A O 1
ATOM 581 N N . LEU A 1 85 ? 24.113 16.975 -40.560 1.00 82.12 85 LEU A N 1
ATOM 582 C CA . LEU A 1 85 ? 23.070 15.954 -40.613 1.00 82.12 85 LEU A CA 1
ATOM 583 C C . LEU A 1 85 ? 21.982 16.293 -39.595 1.00 82.12 85 LEU A C 1
ATOM 585 O O . LEU A 1 85 ? 22.262 16.435 -38.405 1.00 82.12 85 LEU A O 1
ATOM 589 N N . ASN A 1 86 ? 20.740 16.386 -40.067 1.00 78.81 86 ASN A N 1
ATOM 590 C CA . ASN A 1 86 ? 19.565 16.562 -39.218 1.00 78.81 86 ASN A CA 1
ATOM 591 C C . ASN A 1 86 ? 18.830 15.224 -39.082 1.00 78.81 86 ASN A C 1
ATOM 593 O O . ASN A 1 86 ? 18.433 14.659 -40.098 1.00 78.81 86 ASN A O 1
ATOM 597 N N . GLY A 1 87 ? 18.664 14.715 -37.859 1.00 70.44 87 GLY A N 1
ATOM 598 C CA . GLY A 1 87 ? 18.059 13.401 -37.598 1.00 70.44 87 GLY A CA 1
ATOM 599 C C . GLY A 1 87 ? 19.054 12.330 -37.142 1.00 70.44 87 GLY A C 1
ATOM 600 O O . GLY A 1 87 ? 18.819 11.137 -37.350 1.00 70.44 87 GLY A O 1
ATOM 601 N N . VAL A 1 88 ? 20.168 12.742 -36.536 1.00 67.69 88 VAL A N 1
ATOM 602 C CA . VAL A 1 88 ? 20.994 11.866 -35.700 1.00 67.69 88 VAL A CA 1
ATOM 603 C C . VAL A 1 88 ? 20.521 12.060 -34.262 1.00 67.69 88 VAL A C 1
ATOM 605 O O . VAL A 1 88 ? 20.365 13.184 -33.806 1.00 67.69 88 VAL A O 1
ATOM 608 N N . ASN A 1 89 ? 20.229 10.977 -33.552 1.00 63.47 89 ASN A N 1
ATOM 609 C CA . ASN A 1 89 ? 19.827 11.035 -32.151 1.00 63.47 89 ASN A CA 1
ATOM 610 C C . ASN A 1 89 ? 20.601 9.977 -31.364 1.00 63.47 89 ASN A C 1
ATOM 612 O O . ASN A 1 89 ? 20.979 8.937 -31.911 1.00 63.47 89 ASN A O 1
ATOM 616 N N . LEU A 1 90 ? 20.809 10.209 -30.070 1.00 56.00 90 LEU A N 1
ATOM 617 C CA . LEU A 1 90 ? 21.171 9.124 -29.169 1.00 56.00 90 LEU A CA 1
ATOM 618 C C . LEU A 1 90 ? 19.966 8.193 -29.096 1.00 56.00 90 LEU A C 1
ATOM 620 O O . LEU A 1 90 ? 18.899 8.550 -28.597 1.00 56.00 90 LEU A O 1
ATOM 624 N N . GLY A 1 91 ? 20.120 7.005 -29.666 1.00 48.88 91 GLY A N 1
ATOM 625 C CA . GLY A 1 91 ? 19.077 6.008 -29.619 1.00 48.88 91 GLY A CA 1
ATOM 626 C C . GLY A 1 91 ? 18.835 5.601 -28.182 1.00 48.88 91 GLY A C 1
ATOM 627 O O . GLY A 1 91 ? 19.770 5.194 -27.493 1.00 48.88 91 GLY A O 1
ATOM 628 N N . VAL A 1 92 ? 17.571 5.579 -27.761 1.00 48.03 92 VAL A N 1
ATOM 629 C CA . VAL A 1 92 ? 17.144 4.578 -26.781 1.00 48.03 92 VAL A CA 1
ATOM 630 C C . VAL A 1 92 ? 17.236 3.240 -27.509 1.00 48.03 92 VAL A C 1
ATOM 632 O O . VAL A 1 92 ? 16.248 2.683 -27.979 1.00 48.03 92 VAL A O 1
ATOM 635 N N . ALA A 1 93 ? 18.461 2.738 -27.681 1.00 42.28 93 ALA A N 1
ATOM 636 C CA . ALA A 1 93 ? 18.637 1.313 -27.813 1.00 42.28 93 ALA A CA 1
ATOM 637 C C . ALA A 1 93 ? 17.897 0.748 -26.603 1.00 42.28 93 ALA A C 1
ATOM 639 O O . ALA A 1 93 ? 18.186 1.131 -25.466 1.00 42.28 93 ALA A O 1
ATOM 640 N N . THR A 1 94 ? 16.882 -0.080 -26.832 1.00 47.00 94 THR A N 1
ATOM 641 C CA . THR A 1 94 ? 16.417 -1.001 -25.805 1.00 47.00 94 THR A CA 1
ATOM 642 C C . THR A 1 94 ? 17.656 -1.775 -25.403 1.00 47.00 94 THR A C 1
ATOM 644 O O . THR A 1 94 ? 18.059 -2.709 -26.097 1.00 47.00 94 THR A O 1
ATOM 647 N N . PHE A 1 95 ? 18.342 -1.307 -24.364 1.00 41.22 95 PHE A N 1
ATOM 648 C CA . PHE A 1 95 ? 19.450 -2.034 -23.802 1.00 41.22 95 PHE A CA 1
ATOM 649 C C . PHE A 1 95 ? 18.822 -3.357 -23.377 1.00 41.22 95 PHE A C 1
ATOM 651 O O . PHE A 1 95 ? 17.917 -3.326 -22.533 1.00 41.22 95 PHE A O 1
ATOM 658 N N . PRO A 1 96 ? 19.212 -4.509 -23.959 1.00 50.81 96 PRO A N 1
ATOM 659 C CA . PRO A 1 96 ? 18.934 -5.751 -23.269 1.00 50.81 96 PRO A CA 1
ATOM 660 C C . PRO A 1 96 ? 19.459 -5.532 -21.854 1.00 50.81 96 PRO A C 1
ATOM 662 O O . PRO A 1 96 ? 20.584 -5.046 -21.692 1.00 50.81 96 PRO A O 1
ATOM 665 N N . LEU A 1 97 ? 18.617 -5.775 -20.847 1.00 49.47 97 LEU A N 1
ATOM 666 C CA . LEU A 1 97 ? 19.074 -5.773 -19.466 1.00 49.47 97 LEU A CA 1
ATOM 667 C C . LEU A 1 97 ? 20.312 -6.677 -19.437 1.00 49.47 97 LEU A C 1
ATOM 669 O O . LEU A 1 97 ? 20.213 -7.879 -19.688 1.00 49.47 97 LEU A O 1
ATOM 673 N N . VAL A 1 98 ? 21.490 -6.068 -19.276 1.00 54.22 98 VAL A N 1
ATOM 674 C CA . VAL A 1 98 ? 22.758 -6.792 -19.234 1.00 54.22 98 VAL A CA 1
ATOM 675 C C . VAL A 1 98 ? 22.633 -7.821 -18.111 1.00 54.22 98 VAL A C 1
ATOM 677 O O . VAL A 1 98 ? 22.131 -7.463 -17.045 1.00 54.22 98 VAL A O 1
ATOM 680 N N . PRO A 1 99 ? 23.050 -9.086 -18.304 1.00 55.97 99 PRO A N 1
ATOM 681 C CA . PRO A 1 99 ? 22.947 -10.090 -17.253 1.00 55.97 99 PRO A CA 1
ATOM 682 C C . PRO A 1 99 ? 23.472 -9.549 -15.918 1.00 55.97 99 PRO A C 1
ATOM 684 O O . PRO A 1 99 ? 24.627 -9.138 -15.811 1.00 55.97 99 PRO A O 1
ATOM 687 N N . GLY A 1 100 ? 22.597 -9.481 -14.916 1.00 52.34 100 GLY A N 1
ATOM 688 C CA . GLY A 1 100 ? 22.877 -8.743 -13.692 1.00 52.34 100 GLY A CA 1
ATOM 689 C C . GLY A 1 100 ? 21.718 -8.770 -12.702 1.00 52.34 100 GLY A C 1
ATOM 690 O O . GLY A 1 100 ? 20.609 -9.198 -13.013 1.00 52.34 100 GLY A O 1
ATOM 691 N N . THR A 1 101 ? 21.993 -8.333 -11.473 1.00 60.41 101 THR A N 1
ATOM 692 C CA . THR A 1 101 ? 20.974 -8.213 -10.424 1.00 60.41 101 THR A CA 1
ATOM 693 C C . THR A 1 101 ? 20.357 -6.824 -10.466 1.00 60.41 101 THR A C 1
ATOM 695 O O . THR A 1 101 ? 21.046 -5.827 -10.253 1.00 60.41 101 THR A O 1
ATOM 698 N N . TYR A 1 102 ? 19.048 -6.769 -10.681 1.00 54.91 102 TYR A N 1
ATOM 699 C CA . TYR A 1 102 ? 18.276 -5.533 -10.669 1.00 54.91 102 TYR A CA 1
ATOM 700 C C . TYR A 1 102 ? 17.522 -5.402 -9.349 1.00 54.91 102 TYR A C 1
ATOM 702 O O . TYR A 1 102 ? 16.924 -6.363 -8.871 1.00 54.91 102 TYR A O 1
ATOM 710 N N . LYS A 1 103 ? 17.557 -4.207 -8.755 1.00 51.41 103 LYS A N 1
ATOM 711 C CA . LYS A 1 103 ? 16.807 -3.878 -7.539 1.00 51.41 103 LYS A CA 1
ATOM 712 C C . LYS A 1 103 ? 15.751 -2.841 -7.878 1.00 51.41 103 LYS A C 1
ATOM 714 O O . LYS A 1 103 ? 16.079 -1.779 -8.397 1.00 51.41 103 LYS A O 1
ATOM 719 N N . TYR A 1 104 ? 14.506 -3.146 -7.554 1.00 49.66 104 TYR A N 1
ATOM 720 C CA . TYR A 1 104 ? 13.390 -2.217 -7.638 1.00 49.66 104 TYR A CA 1
ATOM 721 C C . TYR A 1 104 ? 12.633 -2.248 -6.314 1.00 49.66 104 TYR A C 1
ATOM 723 O O . TYR A 1 104 ? 12.438 -3.309 -5.720 1.00 49.66 104 TYR A O 1
ATOM 731 N N . THR A 1 105 ? 12.229 -1.072 -5.841 1.00 43.84 105 THR A N 1
ATOM 732 C CA . THR A 1 105 ? 11.389 -0.935 -4.652 1.00 43.84 105 THR A CA 1
ATOM 733 C C . THR A 1 105 ? 9.973 -0.663 -5.118 1.00 43.84 105 THR A C 1
ATOM 735 O O . THR A 1 105 ? 9.705 0.381 -5.710 1.00 43.84 105 THR A O 1
ATOM 738 N N . LEU A 1 106 ? 9.069 -1.599 -4.851 1.00 47.53 106 LEU A N 1
ATOM 739 C CA . LEU A 1 106 ? 7.643 -1.386 -5.057 1.00 47.53 106 LEU A CA 1
ATOM 740 C C . LEU A 1 106 ? 7.096 -0.617 -3.852 1.00 47.53 106 LEU A C 1
ATOM 742 O O . LEU A 1 106 ? 7.286 -1.031 -2.710 1.00 47.53 106 LEU A O 1
ATOM 746 N N . GLN A 1 107 ? 6.451 0.517 -4.110 1.00 42.00 107 GLN A N 1
ATOM 747 C CA . GLN A 1 107 ? 5.795 1.332 -3.088 1.00 42.00 107 GLN A CA 1
ATOM 748 C C . GLN A 1 107 ? 4.282 1.107 -3.143 1.00 42.00 107 GLN A C 1
ATOM 750 O O . GLN A 1 107 ? 3.739 0.809 -4.203 1.00 42.00 107 GLN A O 1
ATOM 755 N N . GLY A 1 108 ? 3.599 1.261 -2.007 1.00 39.19 108 GLY A N 1
ATOM 756 C CA . GLY A 1 108 ? 2.136 1.134 -1.941 1.00 39.19 108 GLY A CA 1
ATOM 757 C C . GLY A 1 108 ? 1.605 -0.304 -1.951 1.00 39.19 108 GLY A C 1
ATOM 758 O O . GLY A 1 108 ? 0.412 -0.501 -2.153 1.00 39.19 108 GLY A O 1
ATOM 759 N N . ILE A 1 109 ? 2.457 -1.307 -1.718 1.00 50.75 109 ILE A N 1
ATOM 760 C CA . ILE A 1 109 ? 2.005 -2.689 -1.525 1.00 50.75 109 ILE A CA 1
ATOM 761 C C . ILE A 1 109 ? 1.323 -2.801 -0.157 1.00 50.75 109 ILE A C 1
ATOM 763 O O . ILE A 1 109 ? 1.967 -2.646 0.883 1.00 50.75 109 ILE A O 1
ATOM 767 N N . THR A 1 110 ? 0.019 -3.069 -0.152 1.00 47.41 110 THR A N 1
ATOM 768 C CA . THR A 1 110 ? -0.742 -3.375 1.065 1.00 47.41 110 THR A CA 1
ATOM 769 C C . THR A 1 110 ? -0.683 -4.871 1.336 1.00 47.41 110 THR A C 1
ATOM 771 O O . THR A 1 110 ? -0.967 -5.679 0.457 1.00 47.41 110 THR A O 1
ATOM 774 N N . ASN A 1 111 ? -0.302 -5.242 2.555 1.00 53.19 111 ASN A N 1
ATOM 775 C CA . ASN A 1 111 ? -0.254 -6.633 2.976 1.00 53.19 111 ASN A CA 1
ATOM 776 C C . ASN A 1 111 ? -1.686 -7.164 3.233 1.00 53.19 111 ASN A C 1
ATOM 778 O O . ASN A 1 111 ? -2.367 -6.574 4.073 1.00 53.19 111 ASN A O 1
ATOM 782 N N . PRO A 1 112 ? -2.137 -8.253 2.575 1.00 51.66 112 PRO A N 1
ATOM 783 C CA . PRO A 1 112 ? -3.490 -8.792 2.736 1.00 51.66 112 PRO A CA 1
ATOM 784 C C . PRO A 1 112 ? -3.767 -9.551 4.054 1.00 51.66 112 PRO A C 1
ATOM 786 O O . PRO A 1 112 ? -4.721 -10.318 4.119 1.00 51.66 112 PRO A O 1
ATOM 789 N N . GLY A 1 113 ? -2.976 -9.364 5.115 1.00 53.69 113 GLY A N 1
ATOM 790 C CA . GLY A 1 113 ? -3.258 -9.947 6.436 1.00 53.69 113 GL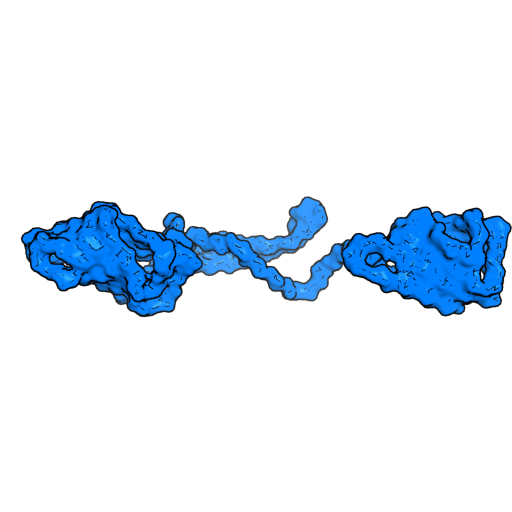Y A CA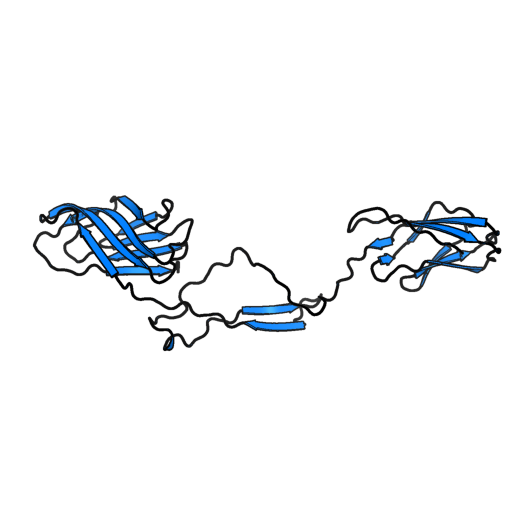 1
ATOM 791 C C . GLY A 1 113 ? -2.790 -11.398 6.629 1.00 53.69 113 GLY A C 1
ATOM 792 O O . GLY A 1 113 ? -1.883 -11.874 5.954 1.00 53.69 113 GLY A O 1
ATOM 793 N N . SER A 1 114 ? -3.331 -12.102 7.628 1.00 56.03 114 SER A N 1
ATOM 794 C CA . SER A 1 114 ? -2.885 -13.459 7.976 1.00 56.03 114 SER A CA 1
ATOM 795 C C . SER A 1 114 ? -3.333 -14.502 6.947 1.00 56.03 114 SER A C 1
ATOM 797 O O . SER A 1 114 ? -4.519 -14.679 6.685 1.00 56.03 114 SER A O 1
ATOM 799 N N . SER A 1 115 ? -2.376 -15.249 6.393 1.00 53.00 115 SER A N 1
ATOM 800 C CA . SER A 1 115 ? -2.627 -16.329 5.425 1.00 53.00 115 SER A CA 1
ATOM 801 C C . SER A 1 115 ? -2.992 -17.663 6.082 1.00 53.00 115 SER A C 1
ATOM 803 O O . SER A 1 115 ? -3.204 -18.666 5.403 1.00 53.00 115 SER A O 1
ATOM 805 N N . CYS A 1 116 ? -2.994 -17.701 7.414 1.00 56.97 116 CYS A N 1
ATOM 806 C CA . CYS A 1 116 ? -3.081 -18.917 8.197 1.00 56.97 116 CYS A CA 1
ATOM 807 C C . CYS A 1 116 ? -3.835 -18.666 9.507 1.00 56.97 116 CYS A C 1
ATOM 809 O O . CYS A 1 116 ? -3.528 -17.752 10.270 1.00 56.97 116 CYS A O 1
ATOM 811 N N . ASN A 1 117 ? -4.810 -19.526 9.809 1.00 62.09 117 ASN A N 1
ATOM 812 C CA . ASN A 1 117 ? -5.605 -19.444 11.037 1.00 62.09 117 ASN A CA 1
ATOM 813 C C . ASN A 1 117 ? -4.938 -20.098 12.264 1.00 62.09 117 ASN A C 1
ATOM 815 O O . ASN A 1 117 ? -5.608 -20.288 13.277 1.00 62.09 117 ASN A O 1
ATOM 819 N N . GLN A 1 118 ? -3.648 -20.435 12.186 1.00 57.03 118 GLN A N 1
ATOM 820 C CA . GLN A 1 118 ? -2.920 -21.200 13.204 1.00 57.03 118 GLN A CA 1
ATOM 821 C C . GLN A 1 118 ? -1.883 -20.337 13.936 1.00 57.03 118 GLN A C 1
ATOM 823 O O . GLN A 1 118 ? -1.454 -19.300 13.433 1.00 57.03 118 GLN A O 1
ATOM 828 N N . PHE A 1 119 ? -1.510 -20.776 15.143 1.00 59.72 119 PHE A N 1
ATOM 829 C CA . PHE A 1 119 ? -0.644 -20.040 16.077 1.00 59.72 119 PHE A CA 1
ATOM 830 C C . PHE A 1 119 ? 0.828 -20.495 16.090 1.00 59.72 119 PHE A C 1
ATOM 832 O O . PHE A 1 119 ? 1.590 -20.069 16.959 1.00 59.72 119 PHE A O 1
ATOM 839 N N . TYR A 1 120 ? 1.208 -21.411 15.198 1.00 54.84 120 TYR A N 1
ATOM 840 C CA . TYR A 1 120 ? 2.535 -22.023 15.146 1.00 54.84 120 TYR A CA 1
ATOM 841 C C . TYR A 1 120 ? 2.946 -22.303 13.700 1.00 54.84 120 TYR A C 1
ATOM 843 O O . TYR A 1 120 ? 2.118 -22.682 12.864 1.00 54.84 120 TYR A O 1
ATOM 851 N N . ASP A 1 121 ? 4.229 -22.084 13.428 1.00 55.50 121 ASP A N 1
ATOM 852 C CA . ASP A 1 121 ? 4.827 -22.047 12.096 1.00 55.50 121 ASP A CA 1
ATOM 853 C C . ASP A 1 121 ? 4.657 -23.378 11.353 1.00 55.50 121 ASP A C 1
ATOM 855 O O . ASP A 1 121 ? 4.352 -23.393 10.161 1.00 55.50 121 ASP A O 1
ATOM 859 N N . GLU A 1 122 ? 4.743 -24.503 12.067 1.00 55.75 122 GLU A N 1
ATOM 860 C CA . GLU A 1 122 ? 4.653 -25.848 11.496 1.00 55.75 122 GLU A CA 1
ATOM 861 C C . GLU A 1 122 ? 3.251 -26.212 10.980 1.00 55.75 122 GLU A C 1
ATOM 863 O O . GLU A 1 122 ? 3.124 -27.156 10.203 1.00 55.75 122 GLU A O 1
ATOM 868 N N . ALA A 1 123 ? 2.196 -25.483 11.371 1.00 52.38 123 ALA A N 1
ATOM 869 C CA . ALA A 1 123 ? 0.850 -25.656 10.810 1.00 52.38 123 ALA A CA 1
ATOM 870 C C . ALA A 1 123 ? 0.511 -24.664 9.691 1.00 52.38 123 ALA A C 1
ATOM 872 O O . ALA A 1 123 ? -0.508 -24.829 9.019 1.00 52.38 123 ALA A O 1
ATOM 873 N N . CYS A 1 124 ? 1.362 -23.668 9.447 1.00 54.12 124 CYS A N 1
ATOM 874 C CA . CYS A 1 124 ? 1.208 -22.713 8.353 1.00 54.12 124 CYS A CA 1
ATOM 875 C C . CYS A 1 124 ? 2.062 -23.125 7.146 1.00 54.12 124 CYS A C 1
ATOM 877 O O . CYS A 1 124 ? 2.856 -22.348 6.627 1.00 54.12 124 CYS A O 1
ATOM 879 N N . VAL A 1 125 ? 1.893 -24.375 6.700 1.00 56.94 125 VAL A N 1
ATOM 880 C CA . VAL A 1 125 ? 2.657 -24.979 5.589 1.00 56.94 125 VAL A CA 1
ATOM 881 C C . VAL A 1 125 ? 2.160 -24.576 4.201 1.00 56.94 125 VAL A C 1
ATOM 883 O O . VAL A 1 125 ? 2.846 -24.806 3.207 1.00 56.94 125 VAL A O 1
ATOM 886 N N . THR A 1 126 ? 0.974 -23.974 4.103 1.00 53.88 126 THR A N 1
ATOM 887 C CA . THR A 1 126 ? 0.499 -23.384 2.852 1.00 53.88 126 THR A CA 1
ATOM 888 C C . THR A 1 126 ? 1.218 -22.059 2.641 1.00 53.88 126 THR A C 1
ATOM 890 O O . THR A 1 126 ? 0.864 -21.054 3.263 1.00 53.88 126 THR A O 1
ATOM 893 N N . ALA A 1 127 ? 2.236 -22.069 1.778 1.00 52.38 127 ALA A N 1
ATOM 894 C CA . ALA A 1 127 ? 2.820 -20.844 1.250 1.00 52.38 127 ALA A CA 1
ATOM 895 C C . ALA A 1 127 ? 1.689 -19.948 0.724 1.00 52.38 127 ALA A C 1
ATOM 897 O O . ALA A 1 127 ? 0.789 -20.428 0.026 1.00 52.38 127 ALA A O 1
ATOM 898 N N . TRP A 1 128 ? 1.714 -18.664 1.086 1.00 54.97 128 TRP A N 1
ATOM 899 C CA . TRP A 1 128 ? 0.877 -17.688 0.395 1.00 54.97 128 TRP A CA 1
ATOM 900 C C . TRP A 1 128 ? 1.315 -17.650 -1.071 1.00 54.97 128 TRP A C 1
ATOM 902 O O . TRP A 1 128 ? 2.437 -18.056 -1.387 1.00 54.97 128 TRP A O 1
ATOM 912 N N . GLU A 1 129 ? 0.429 -17.224 -1.971 1.00 58.22 129 GLU A N 1
ATOM 913 C CA . GLU A 1 129 ? 0.726 -17.224 -3.404 1.00 58.22 129 GLU A CA 1
ATOM 914 C C . GLU A 1 129 ? 2.118 -16.639 -3.675 1.00 58.22 129 GLU A C 1
ATOM 916 O O . GLU A 1 129 ? 2.561 -15.672 -3.043 1.00 58.22 129 GLU A O 1
ATOM 921 N N . ASN A 1 130 ? 2.854 -17.286 -4.573 1.00 62.78 130 ASN A N 1
ATOM 922 C CA . ASN A 1 130 ? 4.202 -16.850 -4.882 1.00 62.78 130 ASN A CA 1
ATOM 923 C C . ASN A 1 130 ? 4.145 -15.528 -5.648 1.00 62.78 130 ASN A C 1
ATOM 925 O O . ASN A 1 130 ? 3.323 -15.353 -6.549 1.00 62.78 130 ASN A O 1
ATOM 929 N N . LEU A 1 131 ? 5.077 -14.623 -5.356 1.00 61.38 131 LEU A N 1
ATOM 930 C CA . LEU A 1 131 ? 5.279 -13.457 -6.206 1.00 61.38 131 LEU A CA 1
ATOM 931 C C . LEU A 1 131 ? 5.884 -13.926 -7.528 1.00 61.38 131 LEU A C 1
ATOM 933 O O . LEU A 1 131 ? 6.923 -14.587 -7.537 1.00 61.38 131 LEU A O 1
ATOM 937 N N . VAL A 1 132 ? 5.254 -13.570 -8.644 1.00 63.66 132 VAL A N 1
ATOM 938 C CA . VAL A 1 132 ? 5.790 -13.860 -9.976 1.00 63.66 132 VAL A CA 1
ATOM 939 C C . VAL A 1 132 ? 6.477 -12.616 -10.510 1.00 63.66 132 VAL A C 1
ATOM 941 O O . VAL A 1 132 ? 5.840 -11.607 -10.804 1.00 63.66 132 VAL A O 1
ATOM 944 N N . VAL A 1 133 ? 7.794 -12.696 -10.660 1.00 63.34 133 VAL A N 1
ATOM 945 C CA . VAL A 1 133 ? 8.582 -11.681 -11.359 1.00 63.34 133 VAL A CA 1
ATOM 946 C C . VAL A 1 133 ? 8.766 -12.162 -12.784 1.00 63.34 133 VAL A C 1
ATOM 948 O O . VAL A 1 133 ? 9.306 -13.246 -12.982 1.00 63.34 133 VAL A O 1
ATOM 951 N N . SER A 1 134 ? 8.336 -11.376 -13.769 1.00 60.38 134 SER A N 1
ATOM 952 C CA . SER A 1 134 ? 8.515 -11.703 -15.184 1.00 60.38 134 SER A CA 1
ATOM 953 C C . SER A 1 134 ? 9.190 -10.571 -15.949 1.00 60.38 134 SER A C 1
ATOM 955 O O . SER A 1 134 ? 9.002 -9.392 -15.650 1.00 60.38 134 SER A O 1
ATOM 957 N N . THR A 1 135 ? 9.995 -10.941 -16.939 1.00 59.78 135 THR A N 1
ATOM 958 C CA . THR A 1 135 ? 10.454 -10.042 -17.995 1.00 59.78 135 THR A CA 1
ATOM 959 C C . THR A 1 135 ? 9.579 -10.270 -19.217 1.00 59.78 135 THR A C 1
ATOM 961 O O . THR A 1 135 ? 9.264 -11.413 -19.551 1.00 59.78 135 THR A O 1
ATOM 964 N N . LEU A 1 136 ? 9.147 -9.187 -19.857 1.00 60.12 136 LEU A N 1
ATOM 965 C CA . LEU A 1 136 ? 8.249 -9.233 -21.009 1.00 60.12 136 LEU A CA 1
ATOM 966 C C . LEU A 1 136 ? 8.970 -8.729 -22.263 1.00 60.12 136 LEU A C 1
ATOM 968 O O . LEU A 1 136 ? 9.858 -7.879 -22.169 1.00 60.12 136 LEU A O 1
ATOM 972 N N . ASP A 1 137 ? 8.585 -9.249 -23.426 1.00 58.53 137 ASP A N 1
ATOM 973 C CA . ASP A 1 137 ? 8.959 -8.677 -24.717 1.00 58.53 137 ASP A CA 1
ATOM 974 C C . ASP A 1 137 ? 8.124 -7.421 -25.042 1.00 58.53 137 ASP A C 1
ATOM 976 O O . ASP A 1 137 ? 7.230 -7.015 -24.295 1.00 58.53 137 ASP A O 1
ATOM 980 N N . VAL A 1 138 ? 8.406 -6.797 -26.189 1.00 50.03 138 VAL A N 1
ATOM 981 C CA . VAL A 1 138 ? 7.709 -5.581 -26.653 1.00 50.03 138 VAL A CA 1
ATOM 982 C C . VAL A 1 138 ? 6.219 -5.788 -26.952 1.00 50.03 138 VAL A C 1
ATOM 984 O O . VAL A 1 138 ? 5.482 -4.814 -27.058 1.00 50.03 138 VAL A O 1
ATOM 987 N N . ASN A 1 139 ? 5.775 -7.040 -27.079 1.00 61.38 139 ASN A N 1
ATOM 988 C CA . ASN A 1 139 ? 4.385 -7.421 -27.311 1.00 61.38 139 ASN A CA 1
ATOM 989 C C . ASN A 1 139 ? 3.692 -7.883 -26.013 1.00 61.38 139 ASN A C 1
ATOM 991 O O . ASN A 1 139 ? 2.533 -8.290 -26.055 1.00 61.38 139 ASN A O 1
ATOM 995 N N . GLY A 1 140 ? 4.386 -7.827 -24.869 1.00 55.28 140 GLY A N 1
ATOM 996 C CA . GLY A 1 140 ? 3.875 -8.256 -23.569 1.00 55.28 140 GLY A CA 1
ATOM 997 C C . GLY A 1 140 ? 3.979 -9.761 -23.303 1.00 55.28 140 GLY A C 1
ATOM 998 O O . GLY A 1 140 ? 3.447 -10.225 -22.296 1.00 55.28 140 GLY A O 1
ATOM 999 N N . ASN A 1 141 ? 4.663 -10.535 -24.150 1.00 59.94 141 ASN A N 1
ATOM 1000 C CA . ASN A 1 141 ? 4.856 -11.967 -23.917 1.00 59.94 141 ASN A CA 1
ATOM 1001 C C . ASN A 1 141 ? 5.966 -12.202 -22.892 1.00 59.94 141 ASN A C 1
ATOM 1003 O O . ASN A 1 141 ? 7.015 -11.560 -22.938 1.00 59.94 141 ASN A O 1
ATOM 1007 N N . THR A 1 142 ? 5.775 -13.163 -21.991 1.00 65.38 142 THR A N 1
ATOM 1008 C CA . THR A 1 142 ? 6.781 -13.512 -20.982 1.00 65.38 142 THR A CA 1
ATOM 1009 C C . THR A 1 142 ? 8.020 -14.142 -21.611 1.00 65.38 142 THR A C 1
ATOM 1011 O O . THR A 1 142 ? 7.942 -15.170 -22.277 1.00 65.38 142 THR A O 1
ATOM 1014 N N . PHE A 1 143 ? 9.175 -13.541 -21.341 1.00 55.28 143 PHE A N 1
ATOM 1015 C CA . PHE A 1 143 ? 10.482 -14.004 -21.786 1.00 55.28 143 PHE A CA 1
ATOM 1016 C C . PHE A 1 143 ? 11.156 -14.892 -20.732 1.00 55.28 143 PHE A C 1
ATOM 1018 O O . PHE A 1 143 ? 11.635 -15.982 -21.037 1.00 55.28 143 PHE A O 1
ATOM 1025 N N . GLN A 1 144 ? 11.165 -14.450 -19.474 1.00 58.94 144 GLN A N 1
ATOM 1026 C CA . GLN A 1 144 ? 11.613 -15.223 -18.313 1.00 58.94 144 GLN A CA 1
ATOM 1027 C C . GLN A 1 144 ? 10.708 -14.902 -17.131 1.00 58.94 144 GLN A C 1
ATOM 1029 O O . GLN A 1 144 ? 10.230 -13.775 -17.005 1.00 58.94 144 GLN A O 1
ATOM 1034 N N . PHE A 1 145 ? 10.491 -15.867 -16.243 1.00 68.50 145 PHE A N 1
ATOM 1035 C CA . PHE A 1 145 ? 9.808 -15.612 -14.983 1.00 68.50 145 PHE A CA 1
ATOM 1036 C C . PHE A 1 145 ? 10.444 -16.388 -13.835 1.00 68.50 145 PHE A C 1
ATOM 1038 O O . PHE A 1 145 ? 11.085 -17.419 -14.034 1.00 68.50 145 PHE A O 1
ATOM 1045 N N . MET A 1 146 ? 10.249 -15.882 -12.624 1.00 64.94 146 MET A N 1
ATOM 1046 C CA . MET A 1 146 ? 10.620 -16.547 -11.388 1.00 64.94 146 MET A CA 1
ATOM 1047 C C . MET A 1 146 ? 9.474 -16.447 -10.392 1.00 64.94 146 MET A C 1
ATOM 1049 O O . MET A 1 146 ? 8.871 -15.390 -10.219 1.00 64.94 146 MET A O 1
ATOM 1053 N N . SER A 1 147 ? 9.207 -17.569 -9.734 1.00 68.62 147 SER A N 1
ATOM 1054 C CA . SER A 1 147 ? 8.252 -17.682 -8.643 1.00 68.62 147 SER A CA 1
ATOM 1055 C C . SER A 1 147 ? 9.009 -17.548 -7.325 1.00 68.62 147 SER A C 1
ATOM 1057 O O . SER A 1 147 ? 9.815 -18.413 -6.987 1.00 68.62 147 SER A O 1
ATOM 1059 N N . VAL A 1 148 ? 8.776 -16.461 -6.597 1.00 63.16 148 VAL A N 1
ATOM 1060 C CA . VAL A 1 148 ? 9.416 -16.171 -5.311 1.00 63.16 148 VAL A CA 1
ATOM 1061 C C . VAL A 1 148 ? 8.455 -16.570 -4.189 1.00 63.16 148 VAL A C 1
ATOM 1063 O O . VAL A 1 148 ? 7.372 -15.983 -4.101 1.00 63.16 148 VAL A O 1
ATOM 1066 N N . PRO A 1 149 ? 8.817 -17.551 -3.339 1.00 61.22 149 PRO A N 1
ATOM 1067 C CA . PRO A 1 149 ? 7.988 -17.943 -2.209 1.00 61.22 149 PRO A CA 1
ATOM 1068 C C . PRO A 1 149 ? 7.758 -16.769 -1.270 1.00 61.22 149 PRO A C 1
ATOM 1070 O O . PRO A 1 149 ? 8.704 -16.076 -0.886 1.00 61.22 149 PRO A O 1
ATOM 1073 N N . THR A 1 150 ? 6.506 -16.556 -0.888 1.00 54.94 150 THR A N 1
ATOM 1074 C CA . THR A 1 150 ? 6.167 -15.601 0.164 1.00 54.94 150 THR A CA 1
ATOM 1075 C C . THR A 1 150 ? 6.124 -16.315 1.512 1.00 54.94 150 THR A C 1
ATOM 1077 O O . THR A 1 150 ? 5.816 -17.506 1.610 1.00 54.94 150 THR A O 1
ATOM 1080 N N . THR A 1 151 ? 6.476 -15.595 2.575 1.00 55.75 151 THR A N 1
ATOM 1081 C CA . THR A 1 151 ? 6.376 -16.112 3.940 1.00 55.75 151 THR A CA 1
ATOM 1082 C C . THR A 1 151 ? 4.974 -15.850 4.488 1.00 55.75 151 THR A C 1
ATOM 1084 O O . THR A 1 151 ? 4.558 -14.686 4.501 1.00 55.75 151 THR A O 1
ATOM 1087 N N . PRO A 1 152 ? 4.253 -16.879 4.964 1.00 55.41 152 PRO A N 1
ATOM 1088 C CA . PRO A 1 152 ? 2.942 -16.698 5.570 1.00 55.41 152 PRO A CA 1
ATOM 1089 C C . PRO A 1 152 ? 3.029 -15.850 6.848 1.00 55.41 152 PRO A C 1
ATOM 1091 O O . PRO A 1 152 ? 3.995 -15.940 7.607 1.00 55.41 152 PRO A O 1
ATOM 1094 N N . ILE A 1 153 ? 2.004 -15.033 7.101 1.00 56.91 153 ILE A N 1
ATOM 1095 C CA . ILE A 1 153 ? 1.858 -14.314 8.374 1.00 56.91 153 ILE A CA 1
ATOM 1096 C C . ILE A 1 153 ? 1.119 -15.220 9.349 1.00 56.91 153 ILE A C 1
ATOM 1098 O O . ILE A 1 153 ? -0.012 -15.640 9.097 1.00 56.91 153 ILE A O 1
ATOM 1102 N N . ILE A 1 154 ? 1.769 -15.494 10.473 1.00 56.66 154 ILE A N 1
ATOM 1103 C CA . ILE A 1 154 ? 1.327 -16.470 11.466 1.00 56.66 154 ILE A CA 1
ATOM 1104 C C . ILE A 1 154 ? 0.675 -15.725 12.629 1.00 56.66 154 ILE A C 1
ATOM 1106 O O . ILE A 1 154 ? 1.158 -14.670 13.059 1.00 56.66 154 ILE A O 1
ATOM 1110 N N . LYS A 1 155 ? -0.437 -16.256 13.152 1.00 62.28 155 LYS A N 1
ATOM 1111 C CA . LYS A 1 155 ? -1.062 -15.684 14.349 1.00 62.28 155 LYS A CA 1
ATOM 1112 C C . LYS A 1 155 ? -0.127 -15.903 15.530 1.00 62.28 155 LYS A C 1
ATOM 1114 O O . LYS A 1 155 ? 0.402 -16.988 15.721 1.00 62.28 155 LYS A O 1
ATOM 1119 N N . SER A 1 156 ? 0.053 -14.892 16.368 1.00 59.34 156 SER A N 1
ATOM 1120 C CA . SER A 1 156 ? 0.789 -15.051 17.622 1.00 59.34 156 SER A CA 1
ATOM 1121 C C . SER A 1 156 ? -0.165 -14.973 18.799 1.00 59.34 156 SER A C 1
ATOM 1123 O O . SER A 1 156 ? -1.098 -14.171 18.815 1.00 59.34 156 SER A O 1
ATOM 1125 N N . ASN A 1 157 ? 0.122 -15.754 19.836 1.00 66.19 157 ASN A N 1
ATOM 1126 C CA . ASN A 1 157 ? -0.484 -15.529 21.140 1.00 66.19 157 ASN A CA 1
ATOM 1127 C C . ASN A 1 157 ? 0.009 -14.198 21.722 1.00 66.19 157 ASN A C 1
ATOM 1129 O O . ASN A 1 157 ? 1.197 -13.864 21.631 1.00 66.19 157 ASN A O 1
ATOM 1133 N N . LEU A 1 158 ? -0.884 -13.465 22.390 1.00 66.88 158 LEU A N 1
ATOM 1134 C CA . LEU A 1 158 ? -0.475 -12.401 23.300 1.00 66.88 158 LEU A CA 1
ATOM 1135 C C . LEU A 1 158 ? 0.126 -13.059 24.545 1.00 66.88 158 LEU A C 1
ATOM 1137 O O . LEU A 1 158 ? -0.581 -13.686 25.329 1.00 66.88 158 LEU A O 1
ATOM 1141 N N . ARG A 1 159 ? 1.441 -12.919 24.746 1.00 70.25 159 ARG A N 1
ATOM 1142 C CA . ARG A 1 159 ? 2.127 -13.479 25.930 1.00 70.25 159 ARG A CA 1
ATOM 1143 C C . ARG A 1 159 ? 1.688 -12.828 27.239 1.00 70.25 159 ARG A C 1
ATOM 1145 O O . ARG A 1 159 ? 1.841 -13.410 28.308 1.00 70.25 159 ARG A O 1
ATOM 1152 N N . PHE A 1 160 ? 1.184 -11.603 27.156 1.00 82.81 160 PHE A N 1
ATOM 1153 C CA . PHE A 1 160 ? 0.697 -10.846 28.292 1.00 82.81 160 PHE A CA 1
ATOM 1154 C C . PHE A 1 160 ? -0.385 -9.877 27.829 1.00 82.81 160 PHE A C 1
ATOM 1156 O O . PHE A 1 160 ? -0.165 -9.097 26.901 1.00 82.81 160 PHE A O 1
ATOM 1163 N N . ALA A 1 161 ? -1.517 -9.896 28.524 1.00 82.94 161 ALA A N 1
ATOM 1164 C CA . ALA A 1 161 ? -2.542 -8.873 28.444 1.00 82.94 161 ALA A CA 1
ATOM 1165 C C . ALA A 1 161 ? -3.155 -8.668 29.833 1.00 82.94 161 ALA A C 1
ATOM 1167 O O . ALA A 1 161 ? -3.325 -9.608 30.612 1.00 82.94 161 ALA A O 1
ATOM 1168 N N . ARG A 1 162 ? -3.480 -7.420 30.156 1.00 86.25 162 ARG A N 1
ATOM 1169 C CA . ARG A 1 162 ? -4.119 -7.024 31.406 1.00 86.25 162 ARG A CA 1
ATOM 1170 C C . ARG A 1 162 ? -5.099 -5.900 31.128 1.00 86.25 162 ARG A C 1
ATOM 1172 O O . ARG A 1 162 ? -4.730 -4.891 30.535 1.00 86.25 162 ARG A O 1
ATOM 1179 N N . VAL A 1 163 ? -6.301 -6.044 31.668 1.00 89.38 163 VAL A N 1
ATOM 1180 C CA . VAL A 1 163 ? -7.278 -4.962 31.779 1.00 89.38 163 VAL A CA 1
ATOM 1181 C C . VAL A 1 163 ? -7.526 -4.703 33.260 1.00 89.38 163 VAL A C 1
ATOM 1183 O O . VAL A 1 163 ? -7.677 -5.648 34.037 1.00 89.38 163 VAL A O 1
ATOM 1186 N N . ARG A 1 164 ? -7.509 -3.436 33.679 1.00 88.69 164 ARG A N 1
ATOM 1187 C CA . ARG A 1 164 ? -7.860 -3.040 35.050 1.00 88.69 164 ARG A CA 1
ATOM 1188 C C . ARG A 1 164 ? -8.649 -1.745 35.051 1.00 88.69 164 ARG A C 1
ATOM 1190 O O . ARG A 1 164 ? -8.231 -0.774 34.423 1.00 88.69 164 ARG A O 1
ATOM 1197 N N . THR A 1 165 ? -9.736 -1.728 35.811 1.00 91.56 165 THR A N 1
ATOM 1198 C CA . THR A 1 165 ? -10.459 -0.505 36.147 1.00 91.56 165 THR A CA 1
ATOM 1199 C C . THR A 1 165 ? -9.708 0.306 37.201 1.00 91.56 165 THR A C 1
ATOM 1201 O O . THR A 1 165 ? -8.975 -0.251 38.020 1.00 91.56 165 THR A O 1
ATOM 1204 N N . ALA A 1 166 ? -9.878 1.628 37.181 1.00 92.12 166 ALA A N 1
ATOM 1205 C CA . ALA A 1 166 ? -9.312 2.514 38.193 1.00 92.12 166 ALA A CA 1
ATOM 1206 C C . ALA A 1 166 ? -10.047 2.377 39.535 1.00 92.12 166 ALA A C 1
ATOM 1208 O O . ALA A 1 166 ? -9.412 2.410 40.586 1.00 92.12 166 ALA A O 1
ATOM 1209 N N . LEU A 1 167 ? -11.366 2.170 39.497 1.00 88.38 167 LEU A N 1
ATOM 1210 C CA . LEU A 1 167 ? -12.190 1.853 40.663 1.00 88.38 167 LEU A CA 1
ATOM 1211 C C . LEU A 1 167 ? -12.722 0.421 40.576 1.00 88.38 167 LEU A C 1
ATOM 1213 O O . LEU A 1 167 ? -12.969 -0.104 39.491 1.00 88.38 167 LEU A O 1
ATOM 1217 N N . THR A 1 168 ? -12.913 -0.211 41.730 1.00 85.81 168 THR A N 1
ATOM 1218 C CA . THR A 1 168 ? -13.470 -1.570 41.856 1.00 85.81 168 THR A CA 1
ATOM 1219 C C . THR A 1 168 ? -14.792 -1.604 42.622 1.00 85.81 168 THR A C 1
ATOM 1221 O O . THR A 1 168 ? -15.370 -2.675 42.796 1.00 85.81 168 THR A O 1
ATOM 1224 N N . THR A 1 169 ? -15.283 -0.445 43.066 1.00 87.44 169 THR A N 1
ATOM 1225 C CA . THR A 1 169 ? -16.591 -0.296 43.709 1.00 87.44 169 THR A CA 1
ATOM 1226 C C . THR A 1 169 ? -17.692 -0.718 42.736 1.00 87.44 169 THR A C 1
ATOM 1228 O O . THR A 1 169 ? -17.640 -0.263 41.595 1.00 87.44 169 THR A O 1
ATOM 1231 N N . PRO A 1 170 ? -18.668 -1.557 43.125 1.00 88.94 170 PRO A N 1
ATOM 1232 C CA . PRO A 1 170 ? -19.763 -1.971 42.245 1.00 88.94 170 PRO A CA 1
ATOM 1233 C C . PRO A 1 170 ? -20.570 -0.799 41.667 1.00 88.94 170 PRO A C 1
ATOM 1235 O O . PRO A 1 170 ? -20.679 0.251 42.303 1.00 88.94 170 PRO A O 1
ATOM 1238 N N . ASN A 1 171 ? -21.151 -0.982 40.476 1.00 89.25 171 ASN A N 1
ATOM 1239 C CA . ASN A 1 171 ? -22.010 -0.000 39.788 1.00 89.25 171 ASN A CA 1
ATOM 1240 C C . ASN A 1 171 ? -21.412 1.414 39.663 1.00 89.25 171 ASN A C 1
ATOM 1242 O O . ASN A 1 171 ? -22.130 2.413 39.691 1.00 89.25 171 ASN A O 1
ATOM 1246 N N . THR A 1 172 ? -20.090 1.520 39.555 1.00 92.75 172 THR A N 1
ATOM 1247 C CA . THR A 1 172 ? -19.384 2.802 39.547 1.00 92.75 172 THR A CA 1
ATOM 1248 C C . THR A 1 172 ? -18.786 3.063 38.175 1.00 92.75 172 THR A C 1
ATOM 1250 O O . THR A 1 172 ? -18.041 2.236 37.647 1.00 92.75 172 THR A O 1
ATOM 1253 N N . VAL A 1 173 ? -19.083 4.238 37.615 1.00 95.38 173 VAL A N 1
ATOM 1254 C CA . VAL A 1 173 ? -18.448 4.711 36.383 1.00 95.38 173 VAL A CA 1
ATOM 1255 C C . VAL A 1 173 ? -16.992 5.061 36.674 1.00 95.38 173 VAL A C 1
ATOM 1257 O O . VAL A 1 173 ? -16.673 5.814 37.592 1.00 95.38 173 VAL A O 1
ATOM 1260 N N . THR A 1 174 ? -16.091 4.500 35.884 1.00 95.19 174 THR A N 1
ATOM 1261 C CA . THR A 1 174 ? -14.649 4.610 36.043 1.00 95.19 174 THR A CA 1
ATOM 1262 C C . THR A 1 174 ? -13.949 4.518 34.685 1.00 95.19 174 THR A C 1
ATOM 1264 O O . THR A 1 174 ? -14.582 4.401 33.633 1.00 95.19 174 THR A O 1
ATOM 1267 N N . SER A 1 175 ? -12.624 4.617 34.693 1.00 95.81 175 SER A N 1
ATOM 1268 C CA . SER A 1 175 ? -11.787 4.312 33.537 1.00 95.81 175 SER A CA 1
ATOM 1269 C C . SER A 1 175 ? -11.207 2.908 33.657 1.00 95.81 175 SER A C 1
ATOM 1271 O O . SER A 1 175 ? -11.065 2.375 34.758 1.00 95.81 175 SER A O 1
ATOM 1273 N N . ALA A 1 176 ? -10.843 2.304 32.530 1.00 93.44 176 ALA A N 1
ATOM 1274 C CA . ALA A 1 176 ? -10.062 1.078 32.499 1.00 93.44 176 ALA A CA 1
ATOM 1275 C C . ALA A 1 176 ? -8.858 1.246 31.583 1.00 93.44 176 ALA A C 1
ATOM 1277 O O . ALA A 1 176 ? -8.979 1.785 30.486 1.00 93.44 176 ALA A O 1
ATOM 1278 N N . TYR A 1 177 ? -7.695 0.769 32.019 1.00 94.38 177 TYR A N 1
ATOM 1279 C CA . TYR A 1 177 ? -6.541 0.670 31.137 1.00 94.38 177 TYR A CA 1
ATOM 1280 C C . TYR A 1 177 ? -6.382 -0.753 30.622 1.00 94.38 177 TYR A C 1
ATOM 1282 O O . TYR A 1 177 ? -6.628 -1.727 31.339 1.00 94.38 177 TYR A O 1
ATOM 1290 N N . VAL A 1 178 ? -5.909 -0.841 29.387 1.00 95.56 178 VAL A N 1
ATOM 1291 C CA . VAL A 1 178 ? -5.511 -2.069 28.712 1.00 95.56 178 VAL A CA 1
ATOM 1292 C C . VAL A 1 178 ? -4.006 -1.998 28.505 1.00 95.56 178 VAL A C 1
ATOM 1294 O O . VAL A 1 178 ? -3.494 -0.990 28.026 1.00 95.56 178 VAL A O 1
ATOM 1297 N N . LEU A 1 179 ? -3.296 -3.047 28.906 1.00 93.00 179 LEU A N 1
ATOM 1298 C CA . LEU A 1 179 ? -1.851 -3.183 28.767 1.00 93.00 179 LEU A CA 1
ATOM 1299 C C . LEU A 1 179 ? -1.541 -4.563 28.197 1.00 93.00 179 LEU A C 1
ATOM 1301 O O . LEU A 1 179 ? -1.949 -5.563 28.785 1.00 93.00 179 LEU A O 1
ATOM 1305 N N . PHE A 1 180 ? -0.802 -4.634 27.098 1.00 92.44 180 PHE A N 1
ATOM 1306 C CA . PHE A 1 180 ? -0.420 -5.904 26.485 1.00 92.44 180 PHE A CA 1
ATOM 1307 C C . PHE A 1 180 ? 0.938 -5.811 25.785 1.00 92.44 180 PHE A C 1
ATOM 1309 O O . PHE A 1 180 ? 1.468 -4.722 25.563 1.00 92.44 180 PHE A O 1
ATOM 1316 N N . ASN A 1 181 ? 1.506 -6.968 25.455 1.00 89.00 181 ASN A N 1
ATOM 1317 C CA . ASN A 1 181 ? 2.738 -7.067 24.675 1.00 89.00 181 ASN A CA 1
ATOM 1318 C C . ASN A 1 181 ? 2.412 -7.614 23.288 1.00 89.00 181 ASN A C 1
ATOM 1320 O O . ASN A 1 181 ? 1.666 -8.587 23.176 1.00 89.00 181 ASN A O 1
ATOM 1324 N N . THR A 1 182 ? 2.996 -7.023 22.251 1.00 83.31 182 THR A N 1
ATOM 1325 C CA . THR A 1 182 ? 2.869 -7.507 20.871 1.00 83.31 182 THR A CA 1
ATOM 1326 C C . THR A 1 182 ? 4.139 -8.268 20.503 1.00 83.31 182 THR A C 1
ATOM 1328 O O . THR A 1 182 ? 5.248 -7.803 20.761 1.00 83.31 182 THR A O 1
ATOM 1331 N N . MET A 1 183 ? 3.967 -9.457 19.926 1.00 79.19 183 MET A N 1
ATOM 1332 C CA . MET A 1 183 ? 5.058 -10.277 19.373 1.00 79.19 183 MET A CA 1
ATOM 1333 C C . MET A 1 183 ? 5.082 -10.232 17.840 1.00 79.19 183 MET A C 1
ATOM 1335 O O . MET A 1 183 ? 6.028 -10.702 17.218 1.00 79.19 183 MET A O 1
ATOM 1339 N N . THR A 1 184 ? 4.048 -9.644 17.242 1.00 76.12 184 THR A N 1
ATOM 1340 C CA . THR A 1 184 ? 3.892 -9.396 15.811 1.00 76.12 184 THR A CA 1
ATOM 1341 C C . THR A 1 184 ? 3.495 -7.937 15.605 1.00 76.12 184 THR A C 1
ATOM 1343 O O . THR A 1 184 ? 2.887 -7.312 16.481 1.00 76.12 184 THR A O 1
ATOM 1346 N N . VAL A 1 185 ? 3.866 -7.373 14.457 1.00 82.00 185 VAL A N 1
ATOM 1347 C CA . VAL A 1 185 ? 3.464 -6.013 14.078 1.00 82.00 185 VAL A CA 1
ATOM 1348 C C . VAL A 1 185 ? 1.952 -5.983 13.845 1.00 82.00 185 VAL A C 1
ATOM 1350 O O . VAL A 1 185 ? 1.429 -6.851 13.149 1.00 82.00 185 VAL A O 1
ATOM 1353 N N . ILE A 1 186 ? 1.259 -4.976 14.385 1.00 84.56 186 ILE A N 1
ATOM 1354 C CA . ILE A 1 186 ? -0.142 -4.700 14.027 1.00 84.56 186 ILE A CA 1
ATOM 1355 C C . ILE A 1 186 ? -0.121 -3.666 12.893 1.00 84.56 186 ILE A C 1
ATOM 1357 O O . ILE A 1 186 ? 0.344 -2.540 13.120 1.00 84.56 186 ILE A O 1
ATOM 1361 N N . PRO A 1 187 ? -0.552 -4.019 11.672 1.00 83.06 187 PRO A N 1
ATOM 1362 C CA . PRO A 1 187 ? -0.470 -3.124 10.523 1.00 83.06 187 PRO A CA 1
ATOM 1363 C C . PRO A 1 187 ? -1.425 -1.930 10.654 1.00 83.06 187 PRO A C 1
ATOM 1365 O O . PRO A 1 187 ? -2.366 -1.946 11.447 1.00 83.06 187 PRO A O 1
ATOM 1368 N N . VAL A 1 188 ? -1.199 -0.892 9.842 1.00 83.38 188 VAL A N 1
ATOM 1369 C CA . VAL A 1 188 ? -2.192 0.179 9.644 1.00 83.38 188 VAL A CA 1
ATOM 1370 C C . VAL A 1 188 ? -3.477 -0.435 9.087 1.00 83.38 188 VAL A C 1
ATOM 1372 O O . VAL A 1 188 ? -3.420 -1.303 8.223 1.00 83.38 188 VAL A O 1
ATOM 1375 N N . GLY A 1 189 ? -4.622 0.001 9.604 1.00 80.62 189 GLY A N 1
ATOM 1376 C CA . GLY A 1 189 ? -5.931 -0.595 9.350 1.00 80.62 189 GLY A CA 1
ATOM 1377 C C . GLY A 1 189 ? -6.250 -1.778 10.264 1.00 80.62 189 GLY A C 1
ATOM 1378 O O . GLY A 1 189 ? -7.423 -2.084 10.432 1.00 80.62 189 GLY A O 1
ATOM 1379 N N . GLY A 1 190 ? -5.244 -2.409 10.883 1.00 81.94 190 GLY A N 1
ATOM 1380 C CA . GLY A 1 190 ? -5.447 -3.508 11.823 1.00 81.94 190 GLY A CA 1
ATOM 1381 C C . GLY A 1 190 ? -6.160 -3.074 13.099 1.00 81.94 190 GLY A C 1
ATOM 1382 O O . GLY A 1 190 ? -6.209 -1.881 13.430 1.00 81.94 190 GLY A O 1
ATOM 1383 N N . HIS A 1 191 ? -6.694 -4.047 13.837 1.00 88.31 191 HIS A N 1
ATOM 1384 C CA . HIS A 1 191 ? -7.512 -3.776 15.014 1.00 88.31 191 HIS A CA 1
ATOM 1385 C C . HIS A 1 191 ? -6.921 -4.317 16.315 1.00 88.31 191 HIS A C 1
ATOM 1387 O O . HIS A 1 191 ? -6.303 -5.378 16.350 1.00 88.31 191 HIS A O 1
ATOM 1393 N N . ILE A 1 192 ? -7.160 -3.601 17.415 1.00 93.31 192 ILE A N 1
ATOM 1394 C CA . ILE A 1 192 ? -7.011 -4.113 18.783 1.00 93.31 192 ILE A CA 1
ATOM 1395 C C . ILE A 1 192 ? -8.415 -4.208 19.373 1.00 93.31 192 ILE A C 1
ATOM 1397 O O . ILE A 1 192 ? -9.078 -3.190 19.565 1.00 93.31 192 ILE A O 1
ATOM 1401 N N . VAL A 1 193 ? -8.866 -5.424 19.656 1.00 92.69 193 VAL A N 1
ATOM 1402 C CA . VAL A 1 193 ? -10.215 -5.719 20.140 1.00 92.69 193 VAL A CA 1
ATOM 1403 C C . VAL A 1 193 ? -10.138 -6.162 21.594 1.00 92.69 193 VAL A C 1
ATOM 1405 O O . VAL A 1 193 ? -9.411 -7.093 21.939 1.00 92.69 193 VAL A O 1
ATOM 1408 N N . VAL A 1 194 ? -10.894 -5.494 22.460 1.00 93.06 194 VAL A N 1
ATOM 1409 C CA . VAL A 1 194 ? -11.000 -5.827 23.881 1.00 93.06 194 VAL A CA 1
ATOM 1410 C C . VAL A 1 194 ? -12.450 -6.086 24.227 1.00 93.06 194 VAL A C 1
ATOM 1412 O O . VAL A 1 194 ? -13.279 -5.190 24.113 1.00 93.06 194 VAL A O 1
ATOM 1415 N N . THR A 1 195 ? -12.738 -7.297 24.692 1.00 92.88 195 THR A N 1
ATOM 1416 C CA . THR A 1 195 ? -14.073 -7.691 25.148 1.00 92.88 195 THR A CA 1
ATOM 1417 C C . THR A 1 195 ? -14.094 -7.753 26.667 1.00 92.88 195 THR A C 1
ATOM 1419 O O . THR A 1 195 ? -13.318 -8.488 27.289 1.00 92.88 195 THR A O 1
ATOM 1422 N N . PHE A 1 196 ? -14.980 -6.961 27.262 1.00 89.81 196 PHE A N 1
ATOM 1423 C CA . PHE A 1 196 ? -15.247 -6.951 28.692 1.00 89.81 196 PHE A CA 1
ATOM 1424 C C . PHE A 1 196 ? -16.183 -8.109 29.061 1.00 89.81 196 PHE A C 1
ATOM 1426 O O . PHE A 1 196 ? -17.075 -8.450 28.281 1.00 89.81 196 PHE A O 1
ATOM 1433 N N . PRO A 1 197 ? -16.007 -8.728 30.240 1.00 86.00 197 PRO A N 1
ATOM 1434 C CA . PRO A 1 197 ? -16.903 -9.782 30.680 1.00 86.00 197 PRO A CA 1
ATOM 1435 C C . PRO A 1 197 ? -18.299 -9.223 30.979 1.00 86.00 197 PRO A C 1
ATOM 1437 O O . PRO A 1 197 ? -18.480 -8.039 31.276 1.00 86.00 197 PRO A O 1
ATOM 1440 N N . THR A 1 198 ? -19.294 -10.105 30.941 1.00 85.88 198 THR A N 1
ATOM 1441 C CA . THR A 1 198 ? -20.674 -9.779 31.310 1.00 85.88 198 THR A CA 1
ATOM 1442 C C . THR A 1 198 ? -20.744 -9.166 32.708 1.00 85.88 198 THR A C 1
ATOM 1444 O O . THR A 1 198 ? -20.056 -9.618 33.623 1.00 85.88 198 THR A O 1
ATOM 1447 N N . GLY A 1 199 ? -21.600 -8.160 32.877 1.00 85.12 199 GLY A N 1
ATOM 1448 C CA . GLY A 1 199 ? -21.754 -7.411 34.126 1.00 85.12 199 GLY A CA 1
ATOM 1449 C C . GLY A 1 199 ? -21.118 -6.025 34.066 1.00 85.12 199 GLY A C 1
ATOM 1450 O O . GLY A 1 199 ? -21.645 -5.108 34.682 1.00 85.12 199 GLY A O 1
ATOM 1451 N N . PHE A 1 200 ? -20.061 -5.837 33.274 1.00 92.00 200 PHE A N 1
ATOM 1452 C CA . PHE A 1 200 ? -19.603 -4.493 32.926 1.00 92.00 200 PHE A CA 1
ATOM 1453 C C . PHE A 1 200 ? -20.591 -3.821 31.975 1.00 92.00 200 PHE A C 1
ATOM 1455 O O . PHE A 1 200 ? -21.296 -4.491 31.221 1.00 92.00 200 PHE A O 1
ATOM 1462 N N . THR A 1 201 ? -20.597 -2.491 31.960 1.00 94.44 201 THR A N 1
ATOM 1463 C CA . THR A 1 201 ? -21.196 -1.725 30.862 1.00 94.44 201 THR A CA 1
ATOM 1464 C C . THR A 1 201 ? -20.184 -0.722 30.334 1.00 94.44 201 THR A C 1
ATOM 1466 O O . THR A 1 201 ? -19.416 -0.140 31.102 1.00 94.44 201 THR A O 1
ATOM 1469 N N . LEU A 1 202 ? -20.151 -0.542 29.015 1.00 96.00 202 LEU A N 1
ATOM 1470 C CA . LEU A 1 202 ? -19.300 0.449 28.369 1.00 96.00 202 LEU A CA 1
ATOM 1471 C C . LEU A 1 202 ? -20.180 1.543 27.774 1.00 96.00 202 LEU A C 1
ATOM 1473 O O . LEU A 1 202 ? -21.164 1.255 27.094 1.00 96.00 202 LEU A O 1
ATOM 1477 N N . SER A 1 203 ? -19.825 2.799 28.024 1.00 96.38 203 SER A N 1
ATOM 1478 C CA . SER A 1 203 ? -20.473 3.936 27.380 1.00 96.38 203 SER A CA 1
ATOM 1479 C C . SER A 1 203 ? -20.054 4.009 25.908 1.00 96.38 203 SER A C 1
ATOM 1481 O O . SER A 1 203 ? -18.860 4.157 25.645 1.00 96.38 203 SER A O 1
ATOM 1483 N N . PRO A 1 204 ? -20.991 3.999 24.939 1.00 93.38 204 PRO A N 1
ATOM 1484 C CA . PRO A 1 204 ? -20.664 4.235 23.531 1.00 93.38 204 PRO A CA 1
ATOM 1485 C C . PRO A 1 204 ? -20.039 5.616 23.278 1.00 93.38 204 PRO A C 1
ATOM 1487 O O . PRO A 1 204 ? -19.313 5.798 22.309 1.00 93.38 204 PRO A O 1
ATOM 1490 N N . ALA A 1 205 ? -20.304 6.581 24.167 1.00 93.06 205 ALA A N 1
ATOM 1491 C CA . ALA A 1 205 ? -19.704 7.916 24.162 1.00 93.06 205 ALA A CA 1
ATOM 1492 C C . ALA A 1 205 ? -18.400 7.997 24.984 1.00 93.06 205 ALA A C 1
ATOM 1494 O O . ALA A 1 205 ? -17.862 9.086 25.188 1.00 93.06 205 ALA A O 1
ATOM 1495 N N . GLY A 1 206 ? -17.907 6.868 25.503 1.00 92.06 206 GLY A N 1
ATOM 1496 C CA . GLY A 1 206 ? -16.623 6.793 26.188 1.00 92.06 206 GLY A CA 1
ATOM 1497 C C . GLY A 1 206 ? -15.474 7.181 25.258 1.00 92.06 206 GLY A C 1
ATOM 1498 O O . GLY A 1 206 ? -15.502 6.944 24.053 1.00 92.06 206 GLY A O 1
ATOM 1499 N N . THR A 1 207 ?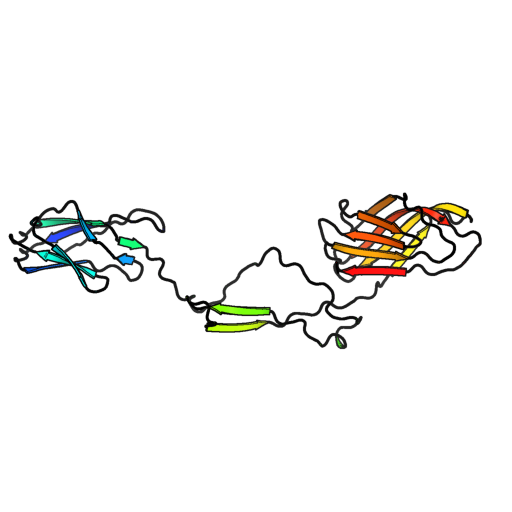 -14.441 7.784 25.831 1.00 94.50 207 THR A N 1
ATOM 1500 C CA . THR A 1 207 ? -13.230 8.179 25.106 1.00 94.50 207 THR A CA 1
ATOM 1501 C C . THR A 1 207 ? -12.132 7.144 25.288 1.00 94.50 207 THR A C 1
ATOM 1503 O O . THR A 1 207 ? -11.999 6.554 26.361 1.00 94.50 207 THR A O 1
ATOM 1506 N N . VAL A 1 208 ? -11.311 6.952 24.255 1.00 96.94 208 VAL A N 1
ATOM 1507 C CA . VAL A 1 208 ? -10.117 6.105 24.313 1.00 96.94 208 VAL A CA 1
ATOM 1508 C C . VAL A 1 208 ? -8.884 6.972 24.126 1.00 96.94 208 VAL A C 1
ATOM 1510 O O . VAL A 1 208 ? -8.756 7.682 23.133 1.00 96.94 208 VAL A O 1
ATOM 1513 N N . MET A 1 209 ? -7.971 6.906 25.090 1.00 97.44 209 MET A N 1
ATOM 1514 C CA . MET A 1 209 ? -6.691 7.591 25.045 1.00 97.44 209 MET A CA 1
ATOM 1515 C C . MET A 1 209 ? -5.556 6.602 24.804 1.00 97.44 209 MET A C 1
ATOM 1517 O O . MET A 1 209 ? -5.300 5.724 25.629 1.00 97.44 209 MET A O 1
ATOM 1521 N N . PHE A 1 210 ? -4.838 6.779 23.702 1.00 97.31 210 PHE A N 1
ATOM 1522 C CA . PHE A 1 210 ? -3.643 6.010 23.365 1.00 97.31 210 PHE A CA 1
ATOM 1523 C C . PHE A 1 210 ? -2.454 6.494 24.193 1.00 97.31 210 PHE A C 1
ATOM 1525 O O . PHE A 1 210 ? -1.973 7.608 24.015 1.00 97.31 210 PHE A O 1
ATOM 1532 N N . ASN A 1 211 ? -2.009 5.676 25.148 1.00 95.56 211 ASN A N 1
ATOM 1533 C CA . ASN A 1 211 ? -0.984 6.076 26.111 1.00 95.56 211 ASN A CA 1
ATOM 1534 C C . ASN A 1 211 ? 0.425 5.663 25.687 1.00 95.56 211 ASN A C 1
ATOM 1536 O O . ASN A 1 211 ? 1.377 6.349 26.042 1.00 95.56 211 ASN A O 1
ATOM 1540 N N . ASN A 1 212 ? 0.571 4.522 25.010 1.00 96.19 212 ASN A N 1
ATOM 1541 C CA . ASN A 1 212 ? 1.866 4.030 24.556 1.00 96.19 212 ASN A CA 1
ATOM 1542 C C . ASN A 1 212 ? 1.726 3.079 23.364 1.00 96.19 212 ASN A C 1
ATOM 1544 O O . ASN A 1 212 ? 0.853 2.208 23.361 1.00 96.19 212 ASN A O 1
ATOM 1548 N N . GLY A 1 213 ? 2.630 3.212 22.395 1.00 93.81 213 GLY A N 1
ATOM 1549 C CA . GLY A 1 213 ? 2.788 2.280 21.278 1.00 93.81 213 GLY A CA 1
ATOM 1550 C C . GLY A 1 213 ? 1.745 2.373 20.159 1.00 93.81 213 GLY A C 1
ATOM 1551 O O . GLY A 1 213 ? 1.941 1.754 19.119 1.00 93.81 213 GLY A O 1
ATOM 1552 N N . ILE A 1 214 ? 0.673 3.147 20.340 1.00 96.56 214 ILE A N 1
ATOM 1553 C CA . ILE A 1 214 ? -0.397 3.350 19.353 1.00 96.56 214 ILE A CA 1
ATOM 1554 C C . ILE A 1 214 ? -0.349 4.805 18.881 1.00 96.56 214 ILE A C 1
ATOM 1556 O O . ILE A 1 214 ? -0.234 5.718 19.699 1.00 96.56 214 ILE A O 1
ATOM 1560 N N . ASN A 1 215 ? -0.435 5.021 17.567 1.00 95.25 215 ASN A N 1
ATOM 1561 C CA . ASN A 1 215 ? -0.445 6.359 16.980 1.00 95.25 215 ASN A CA 1
ATOM 1562 C C . ASN A 1 215 ? -1.683 7.147 17.438 1.00 95.25 215 ASN A C 1
ATOM 1564 O O . ASN A 1 215 ? -2.785 6.598 17.439 1.00 95.25 215 ASN A O 1
ATOM 1568 N N . SER A 1 216 ? -1.523 8.430 17.767 1.00 94.88 216 SER A N 1
ATOM 1569 C CA . SER A 1 216 ? -2.618 9.290 18.236 1.00 94.88 216 SER A CA 1
ATOM 1570 C C . SER A 1 216 ? -3.721 9.530 17.200 1.00 94.88 216 SER A C 1
ATOM 1572 O O . SER A 1 216 ? -4.826 9.888 17.589 1.00 94.88 216 SER A O 1
ATOM 1574 N N . MET A 1 217 ? -3.440 9.320 15.911 1.00 95.50 217 MET A N 1
ATOM 1575 C CA . MET A 1 217 ? -4.420 9.391 14.820 1.00 95.50 217 MET A CA 1
ATOM 1576 C C . MET A 1 217 ? -5.285 8.131 14.694 1.00 95.50 217 MET A C 1
ATOM 1578 O O . MET A 1 217 ? -6.216 8.111 13.889 1.00 95.50 217 MET A O 1
ATOM 1582 N N . SER A 1 218 ? -4.973 7.071 15.446 1.00 96.38 218 SER A N 1
ATOM 1583 C CA . SER A 1 218 ? -5.809 5.867 15.509 1.00 96.38 218 SER A CA 1
ATOM 1584 C C . SER A 1 218 ? -7.202 6.221 16.032 1.00 96.38 218 SER A C 1
ATOM 1586 O O . SER A 1 218 ? -7.389 7.227 16.713 1.00 96.38 218 SER A O 1
ATOM 1588 N N . THR A 1 219 ? -8.199 5.399 15.732 1.00 96.88 219 THR A N 1
ATOM 1589 C CA . THR A 1 219 ? -9.574 5.622 16.200 1.00 96.88 219 THR A CA 1
ATOM 1590 C C . THR A 1 219 ? -10.027 4.470 17.076 1.00 96.88 219 THR A C 1
ATOM 1592 O O . THR A 1 219 ? -9.431 3.396 17.058 1.00 96.88 219 THR A O 1
ATOM 1595 N N . ALA A 1 220 ? -11.061 4.688 17.884 1.00 96.69 220 ALA A N 1
ATOM 1596 C CA . ALA A 1 220 ? -11.664 3.625 18.669 1.00 96.69 220 ALA A CA 1
ATOM 1597 C C . ALA A 1 220 ? -13.186 3.728 18.646 1.00 96.69 220 ALA A C 1
ATOM 1599 O O . ALA A 1 220 ? -13.744 4.821 18.722 1.00 96.69 220 ALA A O 1
ATOM 1600 N N . THR A 1 221 ? -13.840 2.578 18.577 1.00 96.62 221 THR A N 1
ATOM 1601 C CA . THR A 1 221 ? -15.292 2.437 18.646 1.00 96.62 221 THR A CA 1
ATOM 1602 C C . THR A 1 221 ? -15.656 1.543 19.817 1.00 96.62 221 THR A C 1
ATOM 1604 O O . THR A 1 221 ? -15.050 0.487 20.013 1.00 96.62 221 THR A O 1
ATOM 1607 N N . ILE A 1 222 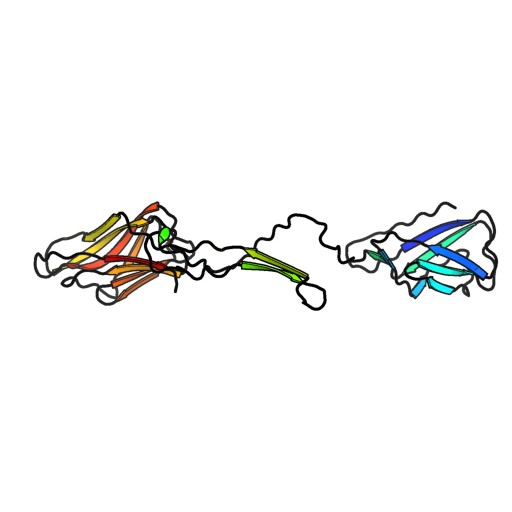? -16.660 1.956 20.584 1.00 96.62 222 ILE A N 1
ATOM 1608 C CA . ILE A 1 222 ? -17.201 1.190 21.704 1.00 96.62 222 ILE A CA 1
ATOM 1609 C C . ILE A 1 222 ? -18.595 0.713 21.307 1.00 96.62 222 ILE A C 1
ATOM 1611 O O . ILE A 1 222 ? -19.465 1.524 20.994 1.00 96.62 222 ILE A O 1
ATOM 1615 N N . SER A 1 223 ? -18.804 -0.602 21.315 1.00 95.94 223 SER A N 1
ATOM 1616 C CA . SER A 1 223 ? -20.085 -1.222 20.979 1.00 95.94 223 SER A CA 1
ATOM 1617 C C . SER A 1 223 ? -20.369 -2.383 21.927 1.00 95.94 223 SER A C 1
ATOM 1619 O O . SER A 1 223 ? -19.614 -3.355 21.992 1.00 95.94 223 SER A O 1
ATOM 1621 N N . GLY A 1 224 ? -21.450 -2.270 22.702 1.00 94.44 224 GLY A N 1
ATOM 1622 C CA . GLY A 1 224 ? -21.805 -3.256 23.722 1.00 94.44 224 GLY A CA 1
ATOM 1623 C C . GLY A 1 224 ? -20.713 -3.405 24.786 1.00 94.44 224 GLY A C 1
ATOM 1624 O O . GLY A 1 224 ? -20.444 -2.476 25.543 1.00 94.44 224 GLY A O 1
ATOM 1625 N N . LEU A 1 225 ? -20.095 -4.587 24.847 1.00 92.94 225 LEU A N 1
ATOM 1626 C CA . LEU A 1 225 ? -18.997 -4.913 25.770 1.00 92.94 225 LEU A CA 1
ATOM 1627 C C . LEU A 1 225 ? -17.619 -4.860 25.102 1.00 92.94 225 LEU A C 1
ATOM 1629 O O . LEU A 1 225 ? -16.619 -5.238 25.714 1.00 92.94 225 LEU A O 1
ATOM 1633 N N . THR A 1 226 ? -17.561 -4.407 23.853 1.00 94.62 226 THR A N 1
ATOM 1634 C CA . THR A 1 226 ? -16.359 -4.470 23.032 1.00 94.62 226 THR A CA 1
ATOM 1635 C C . THR A 1 226 ? -15.831 -3.073 22.749 1.00 94.62 226 THR A C 1
ATOM 1637 O O . THR A 1 226 ? -16.571 -2.176 22.346 1.00 94.62 226 THR A O 1
ATOM 1640 N N . VAL A 1 227 ? -14.524 -2.903 22.926 1.00 95.94 227 VAL A N 1
ATOM 1641 C CA . VAL A 1 227 ? -13.764 -1.762 22.412 1.00 95.94 227 VAL A CA 1
ATOM 1642 C C . VAL A 1 227 ? -12.924 -2.256 21.248 1.00 95.94 227 VAL A C 1
ATOM 1644 O O . VAL A 1 227 ? -12.148 -3.195 21.411 1.00 95.94 227 VAL A O 1
ATOM 1647 N N . GLN A 1 228 ? -13.052 -1.617 20.094 1.00 96.62 228 GLN A N 1
ATOM 1648 C CA . GLN A 1 228 ? -12.218 -1.877 18.927 1.00 96.62 228 GLN A CA 1
ATOM 1649 C C . GLN A 1 228 ? -11.422 -0.620 18.602 1.00 96.62 228 GLN A C 1
ATOM 1651 O O . GLN A 1 228 ? -12.001 0.433 18.360 1.00 96.62 228 GLN A O 1
ATOM 1656 N N . VAL A 1 229 ? -10.097 -0.727 18.612 1.00 96.44 229 VAL A N 1
ATOM 1657 C CA . VAL A 1 229 ? -9.175 0.322 18.165 1.00 96.44 229 VAL A CA 1
ATOM 1658 C C . VAL A 1 229 ? -8.739 0.001 16.744 1.00 96.44 229 VAL A C 1
ATOM 1660 O O . VAL A 1 229 ? -8.282 -1.110 16.509 1.00 96.44 229 VAL A O 1
ATOM 1663 N N . THR A 1 230 ? -8.819 0.959 15.827 1.00 95.50 230 THR A N 1
ATOM 1664 C CA . THR A 1 230 ? -8.296 0.855 14.458 1.00 95.50 230 THR A CA 1
ATOM 1665 C C . THR A 1 230 ? -6.992 1.634 14.355 1.00 95.50 230 THR A C 1
ATOM 1667 O O . THR A 1 230 ? -6.969 2.848 14.566 1.00 95.50 230 THR A O 1
ATOM 1670 N N . VAL A 1 231 ? -5.901 0.934 14.040 1.00 92.81 231 VAL A N 1
ATOM 1671 C CA . VAL A 1 231 ? -4.550 1.503 13.947 1.00 92.81 231 VAL A CA 1
ATOM 1672 C C . VAL A 1 231 ? -4.447 2.399 12.713 1.00 92.81 231 VAL A C 1
ATOM 1674 O O . VAL A 1 231 ? -4.723 1.954 11.602 1.00 92.81 231 VAL A O 1
ATOM 1677 N N . ALA A 1 232 ? -4.008 3.647 12.877 1.00 90.50 232 ALA A N 1
ATOM 1678 C CA . ALA A 1 232 ? -3.857 4.596 11.770 1.00 90.50 232 ALA A CA 1
ATOM 1679 C C . ALA A 1 232 ? -2.445 5.189 11.689 1.00 90.50 232 ALA A C 1
ATOM 1681 O O . ALA A 1 232 ? -1.710 5.212 12.675 1.00 90.50 232 ALA A O 1
ATOM 1682 N N . SER A 1 233 ? -2.094 5.701 10.504 1.00 91.00 233 SER A N 1
ATOM 1683 C CA . SER A 1 233 ? -0.862 6.443 10.169 1.00 91.00 233 SER A CA 1
ATOM 1684 C C . SER A 1 233 ? 0.469 5.688 10.311 1.00 91.00 233 SER A C 1
ATOM 1686 O O . SER A 1 233 ? 1.349 5.866 9.476 1.00 91.00 233 SER A O 1
ATOM 1688 N N . SER A 1 234 ? 0.639 4.836 11.319 1.00 87.00 234 SER A N 1
ATOM 1689 C CA . SER A 1 234 ? 1.828 4.009 11.530 1.00 87.00 234 SER A CA 1
ATOM 1690 C C . SER A 1 234 ? 1.457 2.699 12.220 1.00 87.00 234 SER A C 1
ATOM 1692 O O . SER A 1 234 ? 0.662 2.704 13.160 1.00 87.00 234 SER A O 1
ATOM 1694 N N . SER A 1 235 ? 2.070 1.593 11.799 1.00 85.44 235 SER A N 1
ATOM 1695 C CA . SER A 1 235 ? 1.891 0.279 12.425 1.00 85.44 235 SER A CA 1
ATOM 1696 C C . SER A 1 235 ? 2.339 0.268 13.891 1.00 85.44 235 SER A C 1
ATOM 1698 O O . SER A 1 235 ? 3.310 0.938 14.248 1.00 85.44 235 SER A O 1
ATOM 1700 N N . VAL A 1 236 ? 1.703 -0.559 14.725 1.00 89.75 236 VAL A N 1
ATOM 1701 C CA . VAL A 1 236 ? 2.174 -0.833 16.092 1.00 89.75 236 VAL A CA 1
ATOM 1702 C C . VAL A 1 236 ? 3.312 -1.848 16.011 1.00 89.75 236 VAL A C 1
ATOM 1704 O O . VAL A 1 236 ? 3.101 -2.995 15.615 1.00 89.75 236 VAL A O 1
ATOM 1707 N N . ALA A 1 237 ? 4.523 -1.422 16.365 1.00 87.75 237 ALA A N 1
ATOM 1708 C CA . ALA A 1 237 ? 5.708 -2.276 16.351 1.00 87.75 237 ALA A CA 1
ATOM 1709 C C . ALA A 1 237 ? 5.666 -3.365 17.437 1.00 87.75 237 ALA A C 1
ATOM 1711 O O . ALA A 1 237 ? 4.972 -3.225 18.447 1.00 87.75 237 ALA A O 1
ATOM 1712 N N . ILE A 1 238 ? 6.477 -4.411 17.240 1.00 85.94 238 ILE A N 1
ATOM 1713 C CA . ILE A 1 238 ? 6.751 -5.446 18.246 1.00 85.94 238 ILE A CA 1
ATOM 1714 C C . ILE A 1 238 ? 7.358 -4.777 19.476 1.00 85.94 238 ILE A C 1
ATOM 1716 O O . ILE A 1 238 ? 8.461 -4.234 19.410 1.00 85.94 238 ILE A O 1
ATOM 1720 N N . GLN A 1 239 ? 6.632 -4.797 20.591 1.00 90.81 239 GLN A N 1
ATOM 1721 C CA . GLN A 1 239 ? 7.075 -4.163 21.828 1.00 90.81 239 GLN A CA 1
ATOM 1722 C C . GLN A 1 239 ? 6.308 -4.668 23.050 1.00 90.81 239 GLN A C 1
ATOM 1724 O O . GLN A 1 239 ? 5.184 -5.174 22.967 1.00 90.81 239 GLN A O 1
ATOM 1729 N N . ASN A 1 240 ? 6.906 -4.436 24.216 1.00 91.62 240 ASN A N 1
ATOM 1730 C CA . ASN A 1 240 ? 6.236 -4.613 25.494 1.00 91.62 240 ASN A CA 1
ATOM 1731 C C . ASN A 1 240 ? 5.505 -3.333 25.907 1.00 91.62 240 ASN A C 1
ATOM 1733 O O . ASN A 1 240 ? 6.004 -2.226 25.715 1.00 91.62 240 ASN A O 1
ATOM 1737 N N . GLY A 1 241 ? 4.351 -3.496 26.550 1.00 92.69 241 GLY A N 1
ATOM 1738 C CA . GLY A 1 241 ? 3.654 -2.402 27.216 1.00 92.69 241 GLY A CA 1
ATOM 1739 C C . GLY A 1 241 ? 2.857 -1.475 26.300 1.00 92.69 241 GLY A C 1
ATOM 1740 O O . GLY A 1 241 ? 2.724 -0.289 26.612 1.00 92.69 241 GLY A O 1
ATOM 1741 N N . VAL A 1 242 ? 2.298 -1.989 25.203 1.00 95.38 242 VAL A N 1
ATOM 1742 C CA . VAL A 1 242 ? 1.285 -1.253 24.433 1.00 95.38 242 VAL A CA 1
ATOM 1743 C C . VAL A 1 242 ? 0.102 -0.957 25.345 1.00 95.38 242 VAL A C 1
ATOM 1745 O O . VAL A 1 242 ? -0.390 -1.853 26.038 1.00 95.38 242 VAL A O 1
ATOM 1748 N N . LYS A 1 243 ? -0.313 0.313 25.396 1.00 96.25 243 LYS A N 1
ATOM 1749 C CA . LYS A 1 243 ? -1.261 0.790 26.404 1.00 96.25 243 LYS A CA 1
ATOM 1750 C C . LYS A 1 243 ? -2.245 1.805 25.851 1.00 96.25 243 LYS A C 1
ATOM 1752 O O . LYS A 1 243 ? -1.856 2.792 25.226 1.00 96.25 243 LYS A O 1
ATOM 1757 N N . PHE A 1 244 ? -3.508 1.627 26.212 1.00 97.44 244 PHE A N 1
ATOM 1758 C CA . PHE A 1 244 ? -4.531 2.657 26.093 1.00 97.44 244 PHE A CA 1
ATOM 1759 C C . PHE A 1 244 ? -5.463 2.637 27.305 1.00 97.44 244 PHE A C 1
ATOM 1761 O O . PHE A 1 244 ? -5.538 1.647 28.036 1.00 97.44 244 PHE A O 1
ATOM 1768 N N . THR A 1 245 ? -6.159 3.745 27.529 1.00 97.19 245 THR A N 1
ATOM 1769 C CA . THR A 1 245 ? -7.121 3.914 28.619 1.00 97.19 245 THR A CA 1
ATOM 1770 C C . THR A 1 245 ? -8.462 4.303 28.033 1.00 97.19 245 THR A C 1
ATOM 1772 O O . THR A 1 245 ? -8.531 5.254 27.263 1.00 97.19 245 THR A O 1
ATOM 1775 N N . LEU A 1 246 ? -9.521 3.592 28.406 1.00 96.69 246 LEU A N 1
ATOM 1776 C CA . LEU A 1 246 ? -10.890 3.958 28.073 1.00 96.69 246 LEU A CA 1
ATOM 1777 C C . LEU A 1 246 ? -11.602 4.578 29.278 1.00 96.69 246 LEU A C 1
ATOM 1779 O O . LEU A 1 246 ? -11.372 4.180 30.422 1.00 96.69 246 LEU A O 1
ATOM 1783 N N . SER A 1 247 ? -12.466 5.551 29.020 1.00 96.94 247 SER A N 1
ATOM 1784 C CA . SER A 1 247 ? -13.381 6.134 30.002 1.00 96.94 247 SER A CA 1
ATOM 1785 C C . SER A 1 247 ? -14.793 5.556 29.857 1.00 96.94 247 SER A C 1
ATOM 1787 O O . SER A 1 247 ? -15.100 4.865 28.887 1.00 96.94 247 SER A O 1
ATOM 1789 N N . GLY A 1 248 ? -15.661 5.828 30.835 1.00 94.62 248 GLY A N 1
ATOM 1790 C CA . GLY A 1 248 ? -17.068 5.430 30.759 1.00 94.62 248 GLY A CA 1
ATOM 1791 C C . GLY A 1 248 ? -17.303 3.928 30.939 1.00 94.62 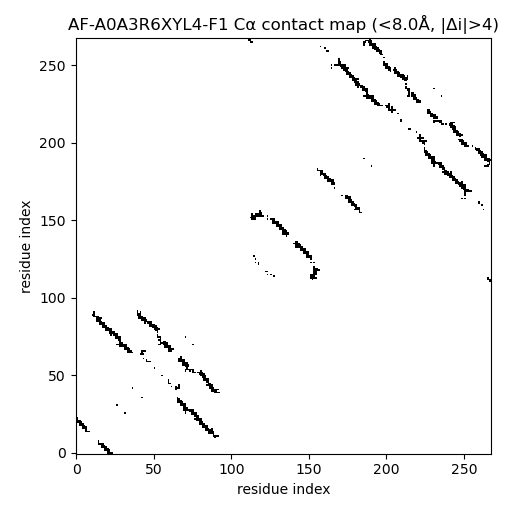248 GLY A C 1
ATOM 1792 O O . GLY A 1 248 ? -18.244 3.392 30.360 1.00 94.62 248 GLY A O 1
ATOM 1793 N N . VAL A 1 249 ? -16.457 3.252 31.721 1.00 95.44 249 VAL A N 1
ATOM 1794 C CA . VAL A 1 249 ? -16.648 1.852 32.126 1.00 95.44 249 VAL A CA 1
ATOM 1795 C C . VAL A 1 249 ? -17.437 1.819 33.419 1.00 95.44 249 VAL A C 1
ATOM 1797 O O . VAL A 1 249 ? -16.973 2.367 34.411 1.00 95.44 249 VAL A O 1
ATOM 1800 N N . THR A 1 250 ? -18.574 1.139 33.457 1.00 94.19 250 THR A N 1
ATOM 1801 C CA . THR A 1 250 ? -19.262 0.849 34.719 1.00 94.19 250 THR A CA 1
ATOM 1802 C C . THR A 1 250 ? -18.857 -0.532 35.200 1.00 94.19 250 THR A C 1
ATOM 1804 O O . THR A 1 250 ? -18.945 -1.515 34.458 1.00 94.19 250 THR A O 1
ATOM 1807 N N . THR A 1 251 ? -18.389 -0.605 36.442 1.00 88.81 251 THR A N 1
ATOM 1808 C CA . THR A 1 251 ? -18.074 -1.868 37.116 1.00 88.81 251 THR A CA 1
ATOM 1809 C C . THR A 1 251 ? -19.332 -2.719 37.351 1.00 88.81 251 THR A C 1
ATOM 1811 O O . THR A 1 251 ? -20.430 -2.169 37.473 1.00 88.81 251 THR A O 1
ATOM 1814 N N . PRO A 1 252 ? -19.196 -4.053 37.467 1.00 86.00 252 PRO A N 1
ATOM 1815 C CA . PRO A 1 252 ? -20.327 -4.944 37.684 1.00 86.00 252 PRO A CA 1
ATOM 1816 C C . PRO A 1 252 ? -21.107 -4.664 38.974 1.00 86.00 252 PRO A C 1
ATOM 1818 O O . PRO A 1 252 ? -20.544 -4.130 39.933 1.00 86.00 252 PRO A O 1
ATOM 1821 N N . PRO A 1 253 ? -22.391 -5.065 39.034 1.00 77.38 253 PRO A N 1
ATOM 1822 C CA . PRO A 1 253 ? -23.246 -4.837 40.199 1.00 77.38 253 PRO A CA 1
ATOM 1823 C C . PRO A 1 253 ? -22.865 -5.669 41.430 1.00 77.38 253 PRO A C 1
ATOM 1825 O O . PRO A 1 253 ? -23.275 -5.341 42.540 1.00 77.38 253 PRO A O 1
ATOM 1828 N N . LEU A 1 254 ? -22.088 -6.737 41.248 1.00 71.56 254 LEU A N 1
ATOM 1829 C CA . LEU A 1 254 ? -21.604 -7.629 42.300 1.00 71.56 254 LEU A CA 1
ATOM 1830 C C . LEU A 1 254 ? -20.102 -7.870 42.114 1.00 71.56 254 LEU A C 1
ATOM 1832 O O . LEU A 1 254 ? -19.554 -7.609 41.043 1.00 71.56 254 LEU A O 1
ATOM 1836 N N . HIS A 1 255 ? -19.434 -8.416 43.133 1.00 61.97 255 HIS A N 1
ATOM 1837 C CA . HIS A 1 255 ? -18.069 -8.929 42.992 1.00 61.97 255 HIS A CA 1
ATOM 1838 C C . HIS A 1 255 ? -18.068 -10.179 42.100 1.00 61.97 255 HIS A C 1
ATOM 1840 O O . HIS A 1 255 ? -18.036 -11.310 42.576 1.00 61.97 255 HIS A O 1
ATOM 1846 N N . THR A 1 256 ? -18.151 -9.970 40.790 1.00 54.81 256 THR A N 1
ATOM 1847 C CA . THR A 1 256 ? -18.144 -11.026 39.780 1.00 54.81 256 THR A CA 1
ATOM 1848 C C . THR A 1 256 ? -16.738 -11.198 39.226 1.00 54.81 256 THR A C 1
ATOM 1850 O O . THR A 1 256 ? -16.088 -10.219 38.852 1.00 54.81 256 THR A O 1
ATOM 1853 N N . SER A 1 257 ? -16.270 -12.440 39.136 1.00 58.72 257 SER A N 1
ATOM 1854 C CA . SER A 1 257 ? -15.075 -12.777 38.368 1.00 58.72 257 SER A CA 1
ATOM 1855 C C . SER A 1 257 ? -15.441 -12.990 36.899 1.00 58.72 257 SER A C 1
ATOM 1857 O O . SER A 1 257 ? -16.492 -13.531 36.565 1.00 58.72 257 SER A O 1
ATOM 1859 N N . GLY A 1 258 ? -14.563 -12.544 36.010 1.00 60.75 258 GLY A N 1
ATOM 1860 C CA . GLY A 1 258 ? -14.699 -12.721 34.573 1.00 60.75 258 GLY A CA 1
ATOM 1861 C C . GLY A 1 258 ? -13.360 -12.478 33.893 1.00 60.75 258 GLY A C 1
ATOM 1862 O O . GLY A 1 258 ? -12.490 -11.798 34.442 1.00 60.75 258 GLY A O 1
ATOM 1863 N N . SER A 1 259 ? -13.186 -13.051 32.708 1.00 72.75 259 SER A N 1
ATOM 1864 C CA . SER A 1 259 ? -11.973 -12.876 31.914 1.00 72.75 259 SER A CA 1
ATOM 1865 C C . SER A 1 259 ? -12.201 -11.817 30.848 1.00 72.75 259 SER A C 1
ATOM 1867 O O . SER A 1 259 ? -13.186 -11.862 30.116 1.00 72.75 259 SER A O 1
ATOM 1869 N N . TYR A 1 260 ? -11.263 -10.884 30.741 1.00 73.38 260 TYR A N 1
ATOM 1870 C CA . TYR A 1 260 ? -11.178 -10.000 29.586 1.00 73.38 260 TYR A CA 1
ATOM 1871 C C . TYR A 1 260 ? -10.520 -10.757 28.442 1.00 73.38 260 TYR A C 1
ATOM 1873 O O . TYR A 1 260 ? -9.553 -11.491 28.663 1.00 73.38 260 TYR A O 1
ATOM 1881 N N . GLN A 1 261 ? -11.003 -10.542 27.226 1.00 81.56 261 GLN A N 1
ATOM 1882 C CA . GLN A 1 261 ? -10.327 -11.024 26.028 1.00 81.56 261 GLN A CA 1
ATOM 1883 C C . GLN A 1 261 ? -9.688 -9.832 25.331 1.00 81.56 261 GLN A C 1
ATOM 1885 O O . GLN A 1 261 ? -10.365 -8.844 25.064 1.00 81.56 261 GLN A O 1
ATOM 1890 N N . VAL A 1 262 ? -8.386 -9.917 25.068 1.00 77.44 262 VAL A N 1
ATOM 1891 C CA . VAL A 1 262 ? -7.658 -8.955 24.237 1.00 77.44 262 VAL A CA 1
ATOM 1892 C C . VAL A 1 262 ? -7.184 -9.707 23.009 1.00 77.44 262 VAL A C 1
ATOM 1894 O O . VAL A 1 262 ? -6.586 -10.774 23.129 1.00 77.44 262 VAL A O 1
ATOM 1897 N N . GLN A 1 263 ? -7.486 -9.166 21.841 1.00 82.88 263 GLN A N 1
ATOM 1898 C CA . GLN A 1 263 ? -7.152 -9.738 20.549 1.00 82.88 263 GLN A CA 1
ATOM 1899 C C . GLN A 1 263 ? -6.627 -8.634 19.641 1.00 82.88 263 GLN A C 1
ATOM 1901 O O . GLN A 1 263 ? -6.967 -7.462 19.797 1.00 82.88 263 GLN A O 1
ATOM 1906 N N . THR A 1 264 ? -5.791 -9.014 18.688 1.00 74.19 264 THR A N 1
ATOM 1907 C CA . THR A 1 264 ? -5.343 -8.127 17.619 1.00 74.19 264 THR A CA 1
ATOM 1908 C C . THR A 1 264 ? -5.644 -8.799 16.296 1.00 74.19 264 THR A C 1
ATOM 1910 O O . THR A 1 264 ? -5.340 -9.984 16.145 1.00 74.19 264 THR A O 1
ATOM 1913 N N . THR A 1 265 ? -6.220 -8.068 15.354 1.00 67.94 265 THR A N 1
ATOM 1914 C CA . THR A 1 265 ? -6.490 -8.553 14.000 1.00 67.94 265 THR A CA 1
ATOM 1915 C C . THR A 1 265 ? -5.754 -7.679 12.996 1.00 67.94 265 THR A C 1
ATOM 1917 O O . THR A 1 265 ? -5.357 -6.550 13.300 1.00 67.94 265 THR A O 1
ATOM 1920 N N . ASP A 1 266 ? -5.551 -8.205 11.796 1.00 66.81 266 ASP A N 1
ATOM 1921 C CA . ASP A 1 266 ? -5.187 -7.371 10.659 1.00 66.81 266 ASP A CA 1
ATOM 1922 C C . ASP A 1 266 ? -6.397 -6.519 10.214 1.00 66.81 266 ASP A C 1
ATOM 1924 O O . ASP A 1 266 ? -7.371 -6.358 10.960 1.00 66.81 266 ASP A O 1
ATOM 1928 N N . SER A 1 267 ? -6.264 -5.864 9.063 1.00 59.94 267 SER A N 1
ATOM 1929 C CA . SER A 1 267 ? -7.231 -4.898 8.540 1.00 59.94 267 SER A CA 1
ATOM 1930 C C . SER A 1 267 ? -8.380 -5.517 7.736 1.00 59.94 267 SER A C 1
ATOM 1932 O O . SER A 1 267 ? -9.110 -4.756 7.099 1.00 59.94 267 SER A O 1
ATOM 1934 N N . LEU A 1 268 ? -8.492 -6.851 7.671 1.00 54.72 268 LEU A N 1
ATOM 1935 C CA . LEU A 1 268 ? -9.443 -7.569 6.814 1.00 54.72 268 LEU A CA 1
ATOM 1936 C C . LEU A 1 268 ? -10.402 -8.469 7.606 1.00 54.72 268 LEU A C 1
ATOM 1938 O O . LEU A 1 268 ? -10.003 -9.059 8.634 1.00 54.72 268 LEU A O 1
#

Foldseek 3Di:
DDWDWDWDDDAPDFTKIKIKDFAQAKADQQGKDKDDDPPQKQADFPDKPDWDQADPPWDWDDDDRIIMIGGHDDIRGGTMIMIITTGIHRDPPVPPPDPDDDDDDDPPDDDPFAPDPAADQVRPPDFDFFDKDFDADPVRHTPDIDTHTDRGDHDHDFPDKDKDWPDQDAQDWTKIKIWTFDQDKAFQLKKKKKFDDPQKFADQPKDKAFDDQADRPWDWGDDGRMIIIGGHDGIRDGGGTGMMMIGGMGHGNDPDDDDMDIDITHND

Nearest PDB structures (foldseek):
  8xfo-assembly1_A  TM=3.026E-01  e=1.210E-02  Homo sapiens
  8xen-assembly1_A  TM=2.197E-01  e=6.711E-03  Homo sapiens
  8xei-assembly1_A  TM=2.366E-01  e=1.473E-02  Homo sapiens
  4g1e-assembly1_A  TM=1.950E-01  e=2.658E-02  Homo sapiens
  6naj-assembly1_A  TM=1.634E-01  e=2.409E-02  Homo sapiens

Radius of gyration: 37.92 Å; Cα contacts (8 Å, |Δi|>4): 595; chains: 1; bounding box: 67×50×105 Å

Secondary structure (DSSP, 8-state):
--EEEE----TTS-EEEEEEEEESS-B-TT-EEE-PPPTTEEEEEEEEEEEESS-TT-EEEEETTEEEEEP-SSPBPSEEEEEEEEEEEE--------SS-------S------S-S-SSGGG--SPPPPEEEEEE-TTS-EEEEEEEPPPPPPP---S-EEEEES--STT-EEEEEEEEEESS-B-TT-EEEEEPPBTBEE-TT--EEEEESS-TT-EEEEETTEEEEEP-SS-B-SEEEEEEEEEEEEPPSS------EEEEE---

Organism: Aphanomyces astaci (NCBI:txid112090)

Solvent-accessible surface area (backbone atoms only — not comparable to full-atom values): 15581 Å² total; per-residue (Å²): 121,64,76,55,75,63,81,72,86,64,93,77,48,81,28,61,36,49,42,42,35,46,40,91,56,62,46,51,59,75,34,72,53,74,53,83,71,62,92,57,50,39,53,64,57,83,48,76,43,80,64,38,63,59,43,88,73,37,43,72,45,70,59,84,64,29,49,32,37,38,35,24,98,44,57,28,63,56,40,67,36,33,35,30,38,47,39,38,28,68,38,83,62,81,68,70,81,66,93,73,90,84,87,82,84,84,78,90,78,78,82,92,49,67,70,35,99,41,70,47,73,89,73,48,72,64,62,41,78,56,50,73,52,68,44,61,48,100,87,67,49,79,74,47,73,47,76,42,82,41,82,54,41,68,42,72,74,68,88,42,74,49,76,49,57,78,58,84,58,56,66,34,78,29,37,31,40,41,40,30,33,41,86,55,68,38,46,57,54,6,32,43,39,37,36,56,37,91,58,50,46,51,41,65,86,38,52,73,46,64,73,32,70,49,46,83,77,31,49,71,50,46,55,69,51,33,39,40,33,38,35,25,102,47,54,30,64,63,39,78,61,36,27,36,36,35,39,44,31,27,36,25,81,56,100,71,87,70,67,70,47,78,48,74,45,49,62,122

Mean predicted aligned error: 17.88 Å